Protein AF-A0A8A3S798-F1 (afdb_monomer)

Solvent-accessible surface area (backbone atoms only — not comparable to full-atom values): 9919 Å² total; per-residue (Å²): 128,64,66,64,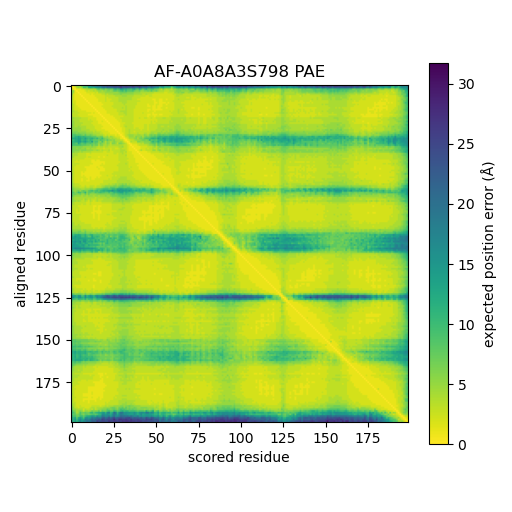61,55,38,26,51,14,29,44,33,35,22,44,41,30,39,43,51,55,53,51,54,54,46,57,75,76,43,93,63,57,66,38,52,53,64,23,54,47,50,29,55,29,18,49,46,14,37,54,11,39,54,51,34,46,70,74,39,72,71,81,38,34,65,41,32,44,55,33,45,52,32,36,46,47,37,25,51,40,23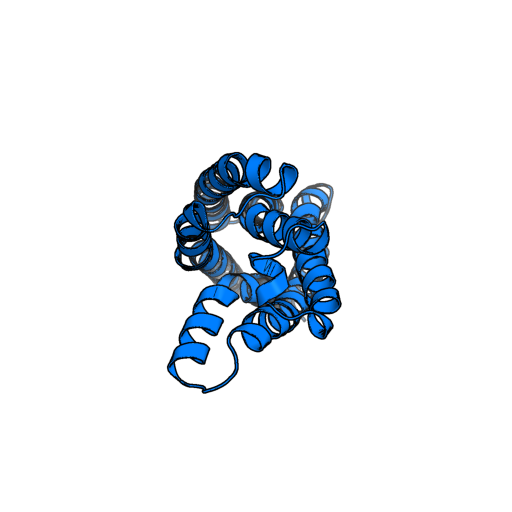,59,70,32,60,90,65,34,30,64,46,44,74,72,40,73,50,69,62,25,49,53,34,52,52,28,60,42,44,48,34,48,20,45,19,36,29,37,67,27,46,80,88,82,45,74,59,44,57,53,39,24,50,54,24,43,56,46,18,55,53,31,50,51,49,46,65,66,46,45,61,34,58,76,70,52,46,85,57,71,90,52,44,64,59,55,46,48,42,39,62,49,44,32,34,53,49,21,49,41,33,41,52,46,20,52,51,61,54,47,57,56,64,64,75,77,114

Radius of gyration: 17.24 Å; Cα contacts (8 Å, |Δi|>4): 259; chains: 1; bounding box: 48×28×59 Å

Organism: NCBI:txid126734

Nearest PDB structures (foldseek):
  9ivk-assembly1_A  TM=2.958E-01  e=1.321E+00  artificial sequences
  4qin-assembly1_A-2  TM=2.817E-01  e=7.337E+00  Homo sapiens

pLDDT: mean 89.43, std 9.25, range [43.31, 97.88]

Structure (mmCIF, N/CA/C/O backbone):
data_AF-A0A8A3S798-F1
#
_entry.id   AF-A0A8A3S798-F1
#
loop_
_atom_site.group_PDB
_atom_site.id
_atom_site.type_symbol
_atom_site.label_atom_id
_atom_site.label_alt_id
_atom_site.label_comp_id
_atom_site.label_asym_id
_atom_site.label_entity_id
_atom_site.label_seq_id
_atom_site.pdbx_PDB_ins_code
_atom_site.Cartn_x
_atom_site.Cartn_y
_atom_site.Cartn_z
_atom_site.occupancy
_atom_site.B_iso_or_equiv
_atom_site.auth_seq_id
_atom_site.auth_comp_id
_atom_site.auth_asym_id
_atom_site.auth_atom_id
_atom_site.pdbx_PDB_model_num
ATOM 1 N N . MET A 1 1 ? -11.256 -14.269 22.525 1.00 55.06 1 MET A N 1
ATOM 2 C CA . MET A 1 1 ? -10.438 -13.046 22.339 1.00 55.06 1 MET A CA 1
ATOM 3 C C . MET A 1 1 ? -11.372 -11.954 21.833 1.00 55.06 1 MET A C 1
ATOM 5 O O . MET A 1 1 ? -12.031 -12.221 20.843 1.00 55.06 1 MET A O 1
ATOM 9 N N . ASN A 1 2 ? -11.514 -10.803 22.512 1.00 84.06 2 ASN A N 1
ATOM 10 C CA . ASN A 1 2 ? -12.488 -9.772 22.094 1.00 84.06 2 ASN A CA 1
ATOM 11 C C . ASN A 1 2 ? -12.240 -9.345 20.645 1.00 84.06 2 ASN A C 1
ATOM 13 O O . ASN A 1 2 ? -11.127 -8.931 20.316 1.00 84.06 2 ASN A O 1
ATOM 17 N N . GLU A 1 3 ? -13.283 -9.389 19.823 1.00 84.38 3 GLU A N 1
ATOM 18 C CA . GLU A 1 3 ? -13.247 -9.061 18.392 1.00 84.38 3 GLU A CA 1
ATOM 19 C C . GLU A 1 3 ? -12.647 -7.674 18.125 1.00 84.38 3 GLU A C 1
ATOM 21 O O . GLU A 1 3 ? -11.860 -7.504 17.201 1.00 84.38 3 GLU A O 1
ATOM 26 N N . GLN A 1 4 ? -12.885 -6.704 19.013 1.00 84.38 4 GLN A N 1
ATOM 27 C CA . GLN A 1 4 ? -12.275 -5.370 18.944 1.00 84.38 4 GLN A CA 1
ATOM 28 C C . G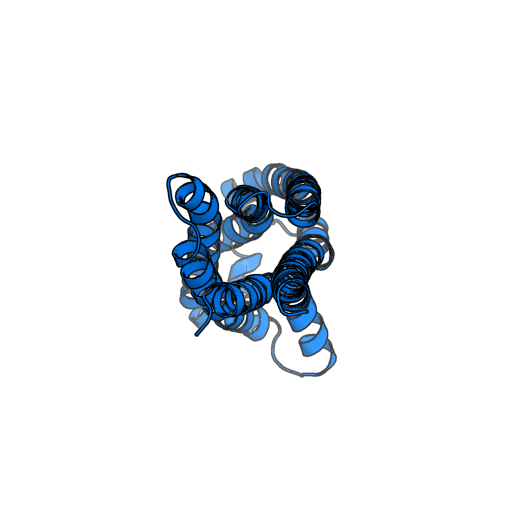LN A 1 4 ? -10.744 -5.372 19.120 1.00 84.38 4 GLN A C 1
ATOM 30 O O . GLN A 1 4 ? -10.038 -4.617 18.452 1.00 84.38 4 GLN A O 1
ATOM 35 N N . LYS A 1 5 ? -10.196 -6.226 20.004 1.00 87.94 5 LYS A N 1
ATOM 36 C CA . LYS A 1 5 ? -8.735 -6.355 20.181 1.00 87.94 5 LYS A CA 1
ATOM 37 C C . LYS A 1 5 ? -8.107 -6.972 18.936 1.00 87.94 5 LYS A C 1
ATOM 39 O O . LYS A 1 5 ? -7.068 -6.490 18.487 1.00 87.94 5 LYS A O 1
ATOM 44 N N . LEU A 1 6 ? -8.753 -8.002 18.384 1.00 91.06 6 LEU A N 1
ATOM 45 C CA . LEU A 1 6 ? -8.347 -8.622 17.124 1.00 91.06 6 LEU A CA 1
ATOM 46 C C . LEU A 1 6 ? -8.379 -7.593 15.986 1.00 91.06 6 LEU A C 1
ATOM 48 O O . LEU A 1 6 ? -7.407 -7.480 15.249 1.00 91.06 6 LEU A O 1
ATOM 52 N N . PHE A 1 7 ? -9.443 -6.794 15.898 1.00 92.50 7 PHE A N 1
ATOM 53 C CA . PHE A 1 7 ? -9.602 -5.768 14.873 1.00 92.50 7 PHE A CA 1
ATOM 54 C C . PHE A 1 7 ? -8.517 -4.683 14.947 1.00 92.50 7 PHE A C 1
ATOM 56 O O . PHE A 1 7 ? -7.914 -4.344 13.932 1.00 92.50 7 PHE A O 1
ATOM 63 N N . ALA A 1 8 ? -8.183 -4.191 16.144 1.00 93.00 8 ALA A N 1
ATOM 64 C CA . ALA A 1 8 ? -7.092 -3.230 16.307 1.00 93.00 8 ALA A CA 1
ATOM 65 C C . ALA A 1 8 ? -5.734 -3.807 15.868 1.00 93.00 8 ALA A C 1
ATOM 67 O O . ALA A 1 8 ? -4.973 -3.134 15.179 1.00 93.00 8 ALA A O 1
ATOM 68 N N . VAL A 1 9 ? -5.438 -5.064 16.227 1.00 94.94 9 VAL A N 1
ATOM 69 C CA . VAL A 1 9 ? -4.217 -5.749 15.765 1.00 94.94 9 VAL A CA 1
ATOM 70 C C . VAL A 1 9 ? -4.228 -5.901 14.244 1.00 94.94 9 VAL A C 1
ATOM 72 O O . VAL A 1 9 ? -3.227 -5.608 13.598 1.00 94.94 9 VAL A O 1
ATOM 75 N N . ALA A 1 10 ? -5.366 -6.281 13.663 1.00 95.75 10 ALA A N 1
ATOM 76 C CA . ALA A 1 10 ? -5.533 -6.430 12.223 1.00 95.75 10 ALA A CA 1
ATOM 77 C C . ALA A 1 10 ? -5.262 -5.117 11.463 1.00 95.75 10 ALA A C 1
ATOM 79 O O . ALA A 1 10 ? -4.553 -5.126 10.455 1.00 95.75 10 ALA A O 1
ATOM 80 N N . LEU A 1 11 ? -5.736 -3.974 11.974 1.00 95.38 11 LEU A N 1
ATOM 81 C CA . LEU A 1 11 ? -5.444 -2.650 11.409 1.00 95.38 11 LEU A CA 1
ATOM 82 C C . LEU A 1 11 ? -3.954 -2.294 11.498 1.00 95.38 11 LEU A C 1
ATOM 84 O O . LEU A 1 11 ? -3.375 -1.811 10.525 1.00 95.38 11 LEU A O 1
ATOM 88 N N . THR A 1 12 ? -3.302 -2.577 12.630 1.00 96.44 12 THR A N 1
ATOM 89 C CA . THR A 1 12 ? -1.852 -2.378 12.770 1.00 96.44 12 THR A CA 1
ATOM 90 C C . THR A 1 12 ? -1.076 -3.260 11.792 1.00 96.44 12 THR A C 1
ATOM 92 O O . THR A 1 12 ? -0.184 -2.765 11.108 1.00 96.44 12 THR A O 1
ATOM 95 N N . CYS A 1 13 ? -1.448 -4.532 11.632 1.00 96.75 13 CYS A N 1
ATOM 96 C CA . CYS A 1 13 ? -0.846 -5.412 10.627 1.00 96.75 13 CYS A CA 1
ATOM 97 C C . CYS A 1 13 ? -1.057 -4.872 9.206 1.00 96.75 13 CYS A C 1
ATOM 99 O O . CYS A 1 13 ? -0.106 -4.830 8.427 1.00 96.75 13 CYS A O 1
ATOM 101 N N . THR A 1 14 ? -2.258 -4.376 8.893 1.00 96.69 14 THR A N 1
ATOM 102 C CA . THR A 1 14 ? -2.586 -3.759 7.595 1.00 96.69 14 THR A CA 1
ATOM 103 C C . THR A 1 14 ? -1.669 -2.573 7.282 1.00 96.69 14 THR A C 1
ATOM 105 O O . THR A 1 14 ? -1.179 -2.457 6.160 1.00 96.69 14 THR A O 1
ATOM 108 N N . SER A 1 15 ? -1.335 -1.747 8.281 1.00 97.19 15 SER A N 1
ATOM 109 C CA . SER A 1 15 ? -0.458 -0.579 8.098 1.00 97.19 15 SER A CA 1
ATOM 110 C C . SER A 1 15 ? 0.990 -0.906 7.699 1.00 97.19 15 SER A C 1
ATOM 112 O O . SER A 1 15 ? 1.684 -0.038 7.177 1.00 97.19 15 SER A O 1
ATOM 114 N N . SER A 1 16 ? 1.461 -2.141 7.906 1.00 97.06 16 SER A N 1
ATOM 115 C CA . SER A 1 16 ? 2.878 -2.507 7.735 1.00 97.06 16 SER A CA 1
ATOM 116 C C . SER A 1 16 ? 3.430 -2.218 6.332 1.00 97.06 16 SER A C 1
ATOM 118 O O . SER A 1 16 ? 4.521 -1.663 6.205 1.00 97.06 16 SER A O 1
ATOM 120 N N . LEU A 1 17 ? 2.660 -2.512 5.278 1.00 96.75 17 LEU A N 1
ATOM 121 C CA . LEU A 1 17 ? 3.061 -2.256 3.891 1.00 96.75 17 LEU A CA 1
ATOM 122 C C . LEU A 1 17 ? 3.215 -0.759 3.583 1.00 96.75 17 LEU A C 1
ATOM 124 O O . LEU A 1 17 ? 4.049 -0.384 2.768 1.00 96.75 17 LEU A O 1
ATOM 128 N N . PHE A 1 18 ? 2.469 0.116 4.255 1.00 97.12 18 PHE A N 1
ATOM 129 C CA . PHE A 1 18 ? 2.514 1.561 4.011 1.00 97.12 18 PHE A CA 1
ATOM 130 C C . PHE A 1 18 ? 3.809 2.214 4.503 1.00 97.12 18 PHE A C 1
ATOM 132 O O . PHE A 1 18 ? 4.218 3.250 3.985 1.00 97.12 18 PHE A O 1
ATOM 139 N N . PHE A 1 19 ? 4.483 1.587 5.468 1.00 96.75 19 PHE A N 1
ATOM 140 C CA . PHE A 1 19 ? 5.783 2.033 5.969 1.00 96.75 19 PHE A CA 1
ATOM 141 C C . PHE A 1 19 ? 6.963 1.475 5.171 1.00 96.75 19 PHE A C 1
ATOM 143 O O . PHE A 1 19 ? 8.104 1.844 5.446 1.00 96.75 19 PHE A O 1
ATOM 150 N N . TYR A 1 20 ? 6.718 0.626 4.168 1.00 93.75 20 TYR A N 1
ATOM 151 C CA . TYR A 1 20 ? 7.769 0.034 3.338 1.00 93.75 20 TYR A CA 1
ATOM 152 C C . TYR A 1 20 ? 8.797 1.066 2.820 1.00 93.75 20 TYR A C 1
ATOM 154 O O . TYR A 1 20 ? 9.992 0.820 2.998 1.00 93.75 20 TYR A O 1
ATOM 162 N N . PRO A 1 21 ? 8.404 2.235 2.267 1.00 92.31 21 PRO A N 1
ATOM 163 C CA . PRO A 1 21 ? 9.368 3.214 1.754 1.00 92.31 21 PRO A CA 1
ATOM 164 C C . PRO A 1 21 ? 10.253 3.840 2.840 1.00 92.31 21 PRO A C 1
ATOM 166 O O . PRO A 1 21 ? 11.399 4.206 2.583 1.00 92.31 21 PRO A O 1
ATOM 169 N N . TRP A 1 22 ? 9.761 3.940 4.076 1.00 94.38 22 TRP A N 1
ATOM 170 C CA . TRP A 1 22 ? 10.579 4.380 5.208 1.00 94.38 22 TRP A CA 1
ATOM 171 C C . TRP A 1 22 ? 11.540 3.289 5.661 1.00 94.38 22 TRP A C 1
ATOM 173 O O . TRP A 1 22 ? 12.724 3.560 5.848 1.00 94.38 22 TRP A O 1
ATOM 183 N N . VAL A 1 23 ? 11.057 2.050 5.784 1.00 93.12 23 VAL A N 1
ATOM 184 C CA . VAL A 1 23 ? 11.892 0.919 6.206 1.00 93.12 23 VAL A CA 1
ATOM 185 C C . VAL A 1 23 ? 13.003 0.659 5.188 1.00 93.12 23 VAL A C 1
ATOM 187 O O . VAL A 1 23 ? 14.144 0.444 5.588 1.00 93.12 23 VAL A O 1
ATOM 190 N N . ILE A 1 24 ? 12.715 0.744 3.883 1.00 90.50 24 ILE A N 1
ATOM 191 C CA . ILE A 1 24 ? 13.744 0.558 2.855 1.00 90.50 24 ILE A CA 1
ATOM 192 C C . ILE A 1 24 ? 14.799 1.665 2.913 1.00 90.50 24 ILE A C 1
ATOM 194 O O . ILE A 1 24 ? 15.989 1.368 2.871 1.00 90.50 24 ILE A O 1
ATOM 198 N N . SER A 1 25 ? 14.376 2.921 3.092 1.00 88.94 25 SER A N 1
ATOM 199 C CA . SER A 1 25 ? 15.285 4.068 3.193 1.00 88.94 25 SER A CA 1
ATOM 200 C C . SER A 1 25 ? 16.192 3.955 4.422 1.00 88.94 25 SER A C 1
ATOM 202 O O . SER A 1 25 ? 17.397 4.177 4.325 1.00 88.94 25 SER A O 1
ATOM 204 N N . ALA A 1 26 ? 15.635 3.543 5.564 1.00 90.25 26 ALA A N 1
ATOM 205 C CA . ALA A 1 26 ? 16.391 3.324 6.793 1.00 90.25 26 ALA A CA 1
ATOM 206 C C . ALA A 1 26 ? 17.382 2.154 6.667 1.00 90.25 26 ALA A C 1
ATOM 208 O O . ALA A 1 26 ? 18.541 2.281 7.056 1.00 90.25 26 ALA A O 1
ATOM 209 N N . LEU A 1 27 ? 16.962 1.024 6.087 1.00 89.06 27 LEU A N 1
ATOM 210 C CA . LEU A 1 27 ? 17.836 -0.137 5.891 1.00 89.06 27 LEU A CA 1
ATOM 211 C C . LEU A 1 27 ? 18.965 0.150 4.902 1.00 89.06 27 LEU A C 1
ATOM 213 O O . LEU A 1 27 ? 20.097 -0.267 5.144 1.00 89.06 27 LEU A O 1
ATOM 217 N N . MET A 1 28 ? 18.688 0.886 3.825 1.00 87.44 28 MET A N 1
ATOM 218 C CA . MET A 1 28 ? 19.714 1.307 2.870 1.00 87.44 28 MET A CA 1
ATOM 219 C C . MET A 1 28 ? 20.762 2.234 3.493 1.00 87.44 28 MET A C 1
ATOM 221 O O . MET A 1 28 ? 21.903 2.238 3.044 1.00 87.44 28 MET A O 1
ATOM 225 N N . ALA A 1 29 ? 20.405 2.999 4.528 1.00 87.94 29 ALA A N 1
ATOM 226 C CA . ALA A 1 29 ? 21.351 3.869 5.223 1.00 87.94 29 ALA A CA 1
ATOM 227 C C . ALA A 1 29 ? 22.323 3.102 6.140 1.00 87.94 29 ALA A C 1
ATOM 229 O O . ALA A 1 29 ? 23.401 3.608 6.442 1.00 87.94 29 ALA A O 1
ATOM 230 N N . VAL A 1 30 ? 21.948 1.902 6.599 1.00 89.31 30 VAL A N 1
ATOM 231 C CA . VAL A 1 30 ? 22.688 1.160 7.640 1.00 89.31 30 VAL A CA 1
ATOM 232 C C . VAL A 1 30 ? 23.321 -0.128 7.112 1.00 89.31 30 VAL A C 1
ATOM 234 O O . VAL A 1 30 ? 24.310 -0.601 7.667 1.00 89.31 30 VAL A O 1
ATOM 237 N N . THR A 1 31 ? 22.771 -0.719 6.051 1.00 83.81 31 THR A N 1
ATOM 238 C CA . THR A 1 31 ? 23.174 -2.048 5.579 1.00 83.81 31 THR A CA 1
ATOM 239 C C . THR A 1 31 ? 23.755 -2.006 4.164 1.00 83.81 31 THR A C 1
ATOM 241 O O . THR A 1 31 ? 23.234 -1.290 3.312 1.00 83.81 31 THR A O 1
ATOM 244 N N . PRO A 1 32 ? 24.782 -2.823 3.859 1.00 82.81 32 PRO A N 1
ATOM 245 C CA . PRO A 1 32 ? 25.338 -2.944 2.509 1.00 82.81 32 PRO A CA 1
ATOM 246 C C . PRO A 1 32 ? 24.478 -3.836 1.594 1.00 82.81 32 PRO A C 1
ATOM 248 O O . PRO A 1 32 ? 24.943 -4.295 0.550 1.00 82.81 32 PRO A O 1
ATOM 251 N N . VAL A 1 33 ? 23.242 -4.155 1.995 1.00 80.62 33 VAL A N 1
ATOM 252 C CA . VAL A 1 33 ? 22.356 -5.017 1.212 1.00 80.62 33 VAL A CA 1
ATOM 253 C C . VAL A 1 33 ? 21.981 -4.288 -0.072 1.00 80.62 33 VAL A C 1
ATOM 255 O O . VAL A 1 33 ? 21.611 -3.115 -0.050 1.00 80.62 33 VAL A O 1
ATOM 258 N N . SER A 1 34 ? 22.050 -4.997 -1.201 1.00 82.81 34 SER A N 1
ATOM 259 C CA . SER A 1 34 ? 21.638 -4.443 -2.488 1.00 82.81 34 SER A CA 1
ATOM 260 C C . SER A 1 34 ? 20.214 -3.892 -2.395 1.00 82.81 34 SER A C 1
ATOM 262 O O . SER A 1 34 ? 19.278 -4.611 -2.025 1.00 82.81 34 SER A O 1
ATOM 264 N N . SER A 1 35 ? 20.045 -2.628 -2.791 1.00 78.44 35 SER A N 1
ATOM 265 C CA . SER A 1 35 ? 18.738 -1.974 -2.908 1.00 78.44 35 SER A CA 1
ATOM 266 C C . SER A 1 35 ? 17.773 -2.796 -3.763 1.00 78.44 35 SER A C 1
ATOM 268 O O . SER A 1 35 ? 16.565 -2.775 -3.531 1.00 78.44 35 SER A O 1
ATOM 270 N N . ALA A 1 36 ? 18.307 -3.600 -4.690 1.00 78.94 36 ALA A N 1
ATOM 271 C CA . ALA A 1 36 ? 17.503 -4.453 -5.538 1.00 78.94 36 ALA A CA 1
ATOM 272 C C . ALA A 1 36 ? 16.909 -5.681 -4.837 1.00 78.94 36 ALA A C 1
ATOM 274 O O . ALA A 1 36 ? 15.877 -6.193 -5.264 1.00 78.94 36 ALA A O 1
ATOM 275 N N . VAL A 1 37 ? 17.532 -6.155 -3.762 1.00 83.25 37 VAL A N 1
ATOM 276 C CA . VAL A 1 37 ? 16.980 -7.243 -2.947 1.00 83.25 37 VAL A CA 1
ATOM 277 C C . VAL A 1 37 ? 15.949 -6.672 -1.981 1.00 83.25 37 VAL A C 1
ATOM 279 O O . VAL A 1 37 ? 14.832 -7.182 -1.892 1.00 83.25 37 VAL A O 1
ATOM 282 N N . LEU A 1 38 ? 16.285 -5.563 -1.315 1.00 86.69 38 LEU A N 1
ATOM 283 C CA . LEU A 1 38 ? 15.375 -4.889 -0.388 1.00 86.69 38 LEU A CA 1
ATOM 284 C C . LEU A 1 38 ? 14.086 -4.428 -1.081 1.00 86.69 38 LEU A C 1
ATOM 286 O O . LEU A 1 38 ? 13.005 -4.579 -0.516 1.00 86.69 38 LEU A O 1
ATOM 290 N N . GLY A 1 39 ? 14.189 -3.952 -2.325 1.00 85.19 39 GLY A N 1
ATOM 291 C CA . GLY A 1 39 ? 13.055 -3.481 -3.116 1.00 85.19 39 GLY A CA 1
ATOM 292 C C . GLY A 1 39 ? 12.027 -4.551 -3.493 1.00 85.19 39 GLY A C 1
ATOM 293 O O . GLY A 1 39 ? 10.917 -4.211 -3.888 1.00 85.19 39 GLY A O 1
ATOM 294 N N . VAL A 1 40 ? 12.373 -5.837 -3.364 1.00 87.88 40 VAL A N 1
ATOM 295 C CA . VAL A 1 40 ? 11.492 -6.968 -3.710 1.00 87.88 40 VAL A CA 1
ATOM 296 C C . VAL A 1 40 ? 11.110 -7.783 -2.479 1.00 87.88 40 VAL A C 1
ATOM 298 O O . VAL A 1 40 ? 9.939 -8.103 -2.276 1.00 87.88 40 VAL A O 1
ATOM 301 N N . VAL A 1 41 ? 12.083 -8.094 -1.622 1.00 91.06 41 VAL A N 1
ATOM 302 C CA . VAL A 1 41 ? 11.863 -8.931 -0.436 1.00 91.06 41 VAL A CA 1
ATOM 303 C C . VAL A 1 41 ? 11.038 -8.191 0.614 1.00 91.06 41 VAL A C 1
ATOM 305 O O . VAL A 1 41 ? 10.169 -8.780 1.253 1.00 91.06 41 VAL A O 1
ATOM 308 N N . LEU A 1 42 ? 11.267 -6.890 0.791 1.00 92.31 42 LEU A N 1
ATOM 309 C CA . LEU A 1 42 ? 10.603 -6.135 1.845 1.00 92.31 42 LEU A CA 1
ATOM 310 C C . LEU A 1 42 ? 9.108 -5.892 1.550 1.00 92.31 42 LEU A C 1
ATOM 312 O O . LEU A 1 42 ? 8.304 -6.143 2.452 1.00 92.31 42 LEU A O 1
ATOM 316 N N . PRO A 1 43 ? 8.683 -5.520 0.320 1.00 92.88 43 PRO A N 1
ATOM 317 C CA . PRO A 1 43 ? 7.264 -5.510 -0.042 1.00 92.88 43 PRO A CA 1
ATOM 318 C C . PRO A 1 43 ? 6.613 -6.886 0.052 1.00 92.88 43 PRO A C 1
ATOM 320 O O . PRO A 1 43 ? 5.445 -6.969 0.412 1.00 92.88 43 PRO A O 1
ATOM 323 N N . LEU A 1 44 ? 7.348 -7.966 -0.232 1.00 94.62 44 LEU A N 1
ATOM 324 C CA . LEU A 1 44 ? 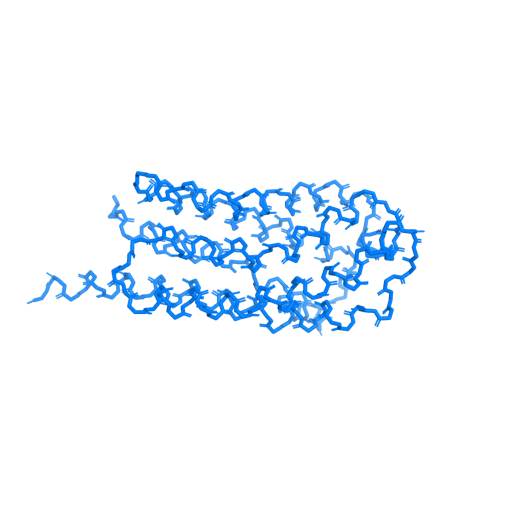6.827 -9.325 -0.094 1.00 94.62 44 LEU A CA 1
ATOM 325 C C . LEU A 1 44 ? 6.503 -9.650 1.373 1.00 94.62 44 LEU A C 1
ATOM 327 O O . LEU A 1 44 ? 5.401 -10.109 1.675 1.00 94.62 44 LEU A O 1
ATOM 331 N N . LEU A 1 45 ? 7.434 -9.377 2.292 1.00 96.31 45 LEU A N 1
ATOM 332 C CA . LEU A 1 45 ? 7.259 -9.643 3.723 1.00 96.31 45 LEU A CA 1
ATOM 333 C C . LEU A 1 45 ? 6.193 -8.734 4.349 1.00 96.31 45 LEU A C 1
ATOM 335 O O . LEU A 1 45 ? 5.226 -9.226 4.932 1.00 96.31 45 LEU A O 1
ATOM 339 N N . LEU A 1 46 ? 6.335 -7.414 4.195 1.00 96.38 46 LEU A N 1
ATOM 340 C CA . LEU A 1 46 ? 5.383 -6.443 4.744 1.00 96.38 46 LEU A CA 1
ATOM 341 C C . LEU A 1 46 ? 4.013 -6.566 4.073 1.00 96.38 46 LEU A C 1
ATOM 343 O O . LEU A 1 46 ? 2.986 -6.474 4.738 1.00 96.38 46 LEU A O 1
ATOM 347 N N . GLY A 1 47 ? 3.981 -6.844 2.770 1.00 96.50 47 GLY A N 1
ATOM 348 C CA . GLY A 1 47 ? 2.751 -7.102 2.031 1.00 96.50 47 GLY A CA 1
ATOM 349 C C . GLY A 1 47 ? 2.031 -8.348 2.527 1.00 96.50 47 GLY A C 1
ATOM 350 O O . GLY A 1 47 ? 0.819 -8.308 2.680 1.00 96.50 47 GLY A O 1
ATOM 351 N N . SER A 1 48 ? 2.746 -9.423 2.869 1.00 97.38 48 SER A N 1
ATOM 352 C CA . SER A 1 48 ? 2.130 -10.640 3.423 1.00 97.38 48 SER A CA 1
ATOM 353 C C . SER A 1 48 ? 1.504 -10.391 4.799 1.00 97.38 48 SER A C 1
ATOM 355 O O . SER A 1 48 ? 0.380 -10.824 5.061 1.00 97.38 48 SER A O 1
ATOM 357 N N . VAL A 1 49 ? 2.192 -9.638 5.667 1.00 97.69 49 VAL A N 1
ATOM 358 C CA . VAL A 1 49 ? 1.657 -9.226 6.978 1.00 97.69 49 VAL A CA 1
ATOM 359 C C . VAL A 1 49 ? 0.440 -8.314 6.807 1.00 97.69 49 VAL A C 1
ATOM 361 O O . VAL A 1 49 ? -0.578 -8.500 7.476 1.00 97.69 49 VAL A O 1
ATOM 364 N N . SER A 1 50 ? 0.519 -7.360 5.880 1.00 97.56 50 SER A N 1
ATOM 365 C CA . SER A 1 50 ? -0.577 -6.452 5.545 1.00 97.56 50 SER A CA 1
ATOM 366 C C . SER A 1 50 ? -1.778 -7.186 4.944 1.00 97.56 50 SER A C 1
ATOM 368 O O . SER A 1 50 ? -2.918 -6.893 5.305 1.00 97.56 50 SER A O 1
ATOM 370 N N . LEU A 1 51 ? -1.544 -8.204 4.112 1.00 97.56 51 LEU A N 1
ATOM 371 C CA . LEU A 1 51 ? -2.579 -9.044 3.514 1.00 97.56 51 LEU A CA 1
ATOM 372 C C . LEU A 1 51 ? -3.339 -9.814 4.594 1.00 97.56 51 LEU A C 1
ATOM 374 O O . LEU A 1 51 ? -4.565 -9.740 4.654 1.00 97.56 51 LEU A O 1
ATOM 378 N N . ALA A 1 52 ? -2.613 -10.496 5.484 1.00 97.38 52 ALA A N 1
ATOM 379 C CA . ALA A 1 52 ? -3.205 -11.206 6.613 1.00 97.38 52 ALA A CA 1
ATOM 380 C C . ALA A 1 52 ? -3.982 -10.248 7.533 1.00 97.38 52 ALA A C 1
ATOM 382 O O . ALA A 1 52 ? -5.115 -10.540 7.916 1.00 97.38 52 ALA A O 1
ATOM 383 N N . GLY A 1 53 ? -3.415 -9.072 7.823 1.00 96.38 53 GLY A N 1
ATOM 384 C CA . GLY A 1 53 ? -4.086 -8.011 8.575 1.00 96.38 53 GLY A CA 1
ATOM 385 C C . GLY A 1 53 ? -5.392 -7.562 7.921 1.00 96.38 53 GLY A C 1
ATOM 386 O O . GLY A 1 53 ? -6.422 -7.496 8.587 1.00 96.38 53 GLY A O 1
ATOM 387 N N . THR A 1 54 ? -5.384 -7.342 6.607 1.00 96.25 54 THR A N 1
ATOM 388 C CA . THR A 1 54 ? -6.565 -6.893 5.858 1.00 96.25 54 THR A CA 1
ATOM 389 C C . THR A 1 54 ? -7.643 -7.975 5.826 1.00 96.25 54 THR A C 1
ATOM 391 O O . THR A 1 54 ? -8.817 -7.672 6.027 1.00 96.25 54 THR A O 1
ATOM 394 N N . MET A 1 55 ? -7.269 -9.248 5.639 1.00 96.38 55 MET A N 1
ATOM 395 C CA . MET A 1 55 ? -8.207 -10.380 5.701 1.00 96.38 55 MET A CA 1
ATOM 396 C C . MET A 1 55 ? -8.882 -10.482 7.070 1.00 96.38 55 MET A C 1
ATOM 398 O O . MET A 1 55 ? -10.101 -10.643 7.146 1.00 96.38 55 MET A O 1
ATOM 402 N N . LEU A 1 56 ? -8.103 -10.354 8.148 1.00 94.88 56 LEU A N 1
ATOM 403 C CA . LEU A 1 56 ? -8.627 -10.358 9.512 1.00 94.88 56 LEU A CA 1
ATOM 404 C C . LEU A 1 56 ? -9.552 -9.164 9.758 1.00 94.88 56 LEU A C 1
ATOM 406 O O . LEU A 1 56 ? -10.642 -9.343 10.292 1.00 94.88 56 LEU A O 1
ATOM 410 N N . ALA A 1 57 ? -9.159 -7.964 9.324 1.00 93.31 57 ALA A N 1
ATOM 411 C CA . ALA A 1 57 ? -9.970 -6.765 9.495 1.00 93.31 57 ALA A CA 1
ATOM 412 C C . ALA A 1 57 ? -11.303 -6.872 8.739 1.00 93.31 57 ALA A C 1
ATOM 414 O O . ALA A 1 57 ? -12.348 -6.553 9.298 1.00 93.31 57 ALA A O 1
ATOM 415 N N . LEU A 1 58 ? -11.284 -7.391 7.506 1.00 93.00 58 LEU A N 1
ATOM 416 C CA . LEU A 1 58 ? -12.483 -7.625 6.697 1.00 93.00 58 LEU A CA 1
ATOM 417 C C . LEU A 1 58 ? -13.411 -8.694 7.277 1.00 93.00 58 LEU A C 1
ATOM 419 O O . LEU A 1 58 ? -14.619 -8.604 7.083 1.00 93.00 58 LEU A O 1
ATOM 423 N N . ASN A 1 59 ? -12.876 -9.702 7.970 1.00 92.75 59 ASN A N 1
ATOM 424 C CA . ASN A 1 59 ? -13.699 -10.692 8.668 1.00 92.75 59 ASN A CA 1
ATOM 425 C C . ASN A 1 59 ? -14.474 -10.082 9.845 1.00 92.75 59 ASN A C 1
ATOM 427 O O . ASN A 1 59 ? -15.540 -10.590 10.170 1.00 92.75 59 ASN A O 1
ATOM 431 N N . CYS A 1 60 ? -13.980 -8.991 10.437 1.00 88.38 60 CYS A N 1
ATOM 432 C CA . CYS A 1 60 ? -14.679 -8.261 11.498 1.00 88.38 60 CYS A CA 1
ATOM 433 C C . CYS A 1 60 ? -15.691 -7.226 10.971 1.00 88.38 60 CYS A C 1
ATOM 435 O O . CYS A 1 60 ? -16.423 -6.637 11.763 1.00 88.38 60 CYS A O 1
ATOM 437 N N . VAL A 1 61 ? -15.710 -6.944 9.663 1.00 88.19 61 VAL A N 1
ATOM 438 C CA . VAL A 1 61 ? -16.666 -6.008 9.056 1.00 88.19 61 VAL A CA 1
ATOM 439 C C . VAL A 1 61 ? -17.884 -6.785 8.568 1.00 88.19 61 VAL A C 1
ATOM 441 O O . VAL A 1 61 ? -17.797 -7.602 7.651 1.00 88.19 61 VAL A O 1
ATOM 444 N N . GLU A 1 62 ? -19.040 -6.499 9.158 1.00 84.50 62 GLU A N 1
ATOM 445 C CA . GLU A 1 62 ? -20.295 -7.158 8.807 1.00 84.50 62 GLU A CA 1
ATOM 446 C C . GLU A 1 62 ? -21.028 -6.478 7.636 1.00 84.50 62 GLU A C 1
ATOM 448 O O . GLU A 1 62 ? -20.956 -5.265 7.406 1.00 84.50 62 GLU A O 1
ATOM 453 N N . GLY A 1 63 ? -21.790 -7.283 6.891 1.00 86.31 63 GLY A N 1
ATOM 454 C CA . GLY A 1 63 ? -22.724 -6.816 5.868 1.00 86.31 63 GLY A CA 1
ATOM 455 C C . GLY A 1 63 ? -22.085 -6.314 4.568 1.00 86.31 63 GLY A C 1
ATOM 456 O O . GLY A 1 63 ? -20.948 -6.626 4.216 1.00 86.31 63 GLY A O 1
ATOM 457 N N . ARG A 1 64 ? -22.855 -5.519 3.811 1.00 83.50 64 ARG A N 1
ATOM 458 C CA . ARG A 1 64 ? -22.472 -5.041 2.466 1.00 83.50 64 ARG A CA 1
ATOM 459 C C . ARG A 1 64 ? -21.259 -4.104 2.464 1.00 83.50 64 ARG A C 1
ATOM 461 O O . ARG A 1 64 ? -20.633 -3.930 1.423 1.00 83.50 64 ARG A O 1
ATOM 468 N N . ARG A 1 65 ? -20.898 -3.519 3.610 1.00 85.56 65 ARG A N 1
ATOM 469 C CA . ARG A 1 65 ? -19.732 -2.628 3.716 1.00 85.56 65 ARG A CA 1
ATOM 470 C C . ARG A 1 65 ? -18.416 -3.375 3.505 1.00 85.56 65 ARG A C 1
ATOM 472 O O . ARG A 1 65 ? -17.487 -2.792 2.960 1.00 85.56 65 ARG A O 1
ATOM 479 N N . ARG A 1 66 ? -18.366 -4.680 3.798 1.00 89.31 66 ARG A N 1
ATOM 480 C CA . ARG A 1 66 ? -17.187 -5.535 3.579 1.00 89.31 66 ARG A CA 1
ATOM 481 C C . ARG A 1 66 ? -16.659 -5.487 2.139 1.00 89.31 66 ARG A C 1
ATOM 483 O O . ARG A 1 66 ? -15.449 -5.541 1.931 1.00 89.31 66 ARG A O 1
ATOM 490 N N . TYR A 1 67 ? -17.540 -5.330 1.147 1.00 91.94 67 TYR A N 1
ATOM 491 C CA . TYR A 1 67 ? -17.146 -5.253 -0.265 1.00 91.94 67 TYR A CA 1
ATOM 492 C C . TYR A 1 67 ? -16.314 -4.004 -0.593 1.00 91.94 67 TYR A C 1
ATOM 494 O O . TYR A 1 67 ? -15.512 -4.047 -1.520 1.00 91.94 67 TYR A O 1
ATOM 502 N N . LEU A 1 68 ? -16.436 -2.924 0.187 1.00 93.44 68 LEU A N 1
ATOM 503 C CA . LEU A 1 68 ? -15.648 -1.702 -0.007 1.00 93.44 68 LEU A CA 1
ATOM 504 C C . LEU A 1 68 ? -14.178 -1.867 0.399 1.00 93.44 68 LEU A C 1
ATOM 506 O O . LEU A 1 68 ? -13.328 -1.145 -0.109 1.00 93.44 68 LEU A O 1
ATOM 510 N N . GLY A 1 69 ? -13.856 -2.823 1.274 1.00 93.31 69 GLY A N 1
ATOM 511 C CA . GLY A 1 69 ? -12.470 -3.115 1.645 1.00 93.31 69 GLY A CA 1
ATOM 512 C C . GLY A 1 69 ? -11.797 -4.189 0.776 1.00 93.31 69 GLY A C 1
ATOM 513 O O . GLY A 1 69 ? -10.583 -4.366 0.862 1.00 93.31 69 GLY A O 1
ATOM 514 N N . LEU A 1 70 ? -12.543 -4.885 -0.095 1.00 95.75 70 LEU A N 1
ATOM 515 C CA . LEU A 1 70 ? -11.978 -5.868 -1.032 1.00 95.75 70 LEU A CA 1
ATOM 516 C C . LEU A 1 70 ? -10.959 -5.282 -2.024 1.00 95.75 70 LEU A C 1
ATOM 518 O O . LEU A 1 70 ? -9.960 -5.958 -2.269 1.00 95.75 70 LEU A O 1
ATOM 522 N N . PRO A 1 71 ? -11.136 -4.063 -2.577 1.00 97.31 71 PRO A N 1
ATOM 523 C CA . PRO A 1 71 ? -10.124 -3.449 -3.431 1.00 97.31 71 PRO A CA 1
ATOM 524 C C . PRO A 1 71 ? -8.758 -3.357 -2.751 1.00 97.31 71 PRO A C 1
ATOM 526 O O . PRO A 1 71 ? -7.750 -3.638 -3.390 1.00 97.31 71 PRO A O 1
ATOM 529 N N . LEU A 1 72 ? -8.714 -3.033 -1.452 1.00 97.38 72 LEU A N 1
ATOM 530 C CA . LEU A 1 72 ? -7.455 -2.957 -0.707 1.00 97.38 72 LEU A CA 1
ATOM 531 C C . LEU A 1 72 ? -6.808 -4.336 -0.582 1.00 97.38 72 LEU A C 1
ATOM 533 O O . LEU A 1 72 ? -5.618 -4.485 -0.852 1.00 97.38 72 LEU A O 1
ATOM 537 N N . LEU A 1 73 ? -7.603 -5.354 -0.241 1.00 97.50 73 LEU A N 1
ATOM 538 C CA . LEU A 1 73 ? -7.131 -6.735 -0.165 1.00 97.50 73 LEU A CA 1
ATOM 539 C C . LEU A 1 73 ? -6.547 -7.208 -1.504 1.00 97.50 73 LEU A C 1
ATOM 541 O O . LEU A 1 73 ? -5.477 -7.814 -1.533 1.00 97.50 73 LEU A O 1
ATOM 545 N N . LEU A 1 74 ? -7.239 -6.912 -2.607 1.00 97.88 74 LEU A N 1
ATOM 546 C CA . LEU A 1 74 ? -6.809 -7.279 -3.953 1.00 97.88 74 LEU A CA 1
ATOM 547 C C . LEU A 1 74 ? -5.506 -6.567 -4.325 1.00 97.88 74 LEU A C 1
ATOM 549 O O . LEU A 1 74 ? -4.577 -7.218 -4.792 1.00 97.88 74 LEU A O 1
ATOM 553 N N . VAL A 1 75 ? -5.411 -5.259 -4.078 1.00 97.81 75 VAL A N 1
ATOM 554 C CA . VAL A 1 75 ? -4.211 -4.463 -4.368 1.00 97.81 75 VAL A CA 1
ATOM 555 C C . VAL A 1 75 ? -3.000 -4.971 -3.584 1.00 97.81 75 VAL A C 1
ATOM 557 O O . VAL A 1 75 ? -1.940 -5.184 -4.171 1.00 97.81 75 VAL A O 1
ATOM 560 N N . ILE A 1 76 ? -3.149 -5.233 -2.283 1.00 97.69 76 ILE A N 1
ATOM 561 C CA . ILE A 1 76 ? -2.069 -5.803 -1.467 1.00 97.69 76 ILE A CA 1
ATOM 562 C C . ILE A 1 76 ? -1.678 -7.190 -1.995 1.00 97.69 76 ILE A C 1
ATOM 564 O O . ILE A 1 76 ? -0.491 -7.485 -2.134 1.00 97.69 76 ILE A O 1
ATOM 568 N N . GLY A 1 77 ? -2.659 -8.025 -2.349 1.00 97.56 77 GLY A N 1
ATOM 569 C CA . GLY A 1 77 ? -2.420 -9.341 -2.942 1.00 97.56 77 GLY A CA 1
ATOM 570 C C . GLY A 1 77 ? -1.638 -9.270 -4.256 1.00 97.56 77 GLY A C 1
ATOM 571 O O . GLY A 1 77 ? -0.696 -10.039 -4.446 1.00 97.56 77 GLY A O 1
ATOM 572 N N . LEU A 1 78 ? -1.963 -8.313 -5.131 1.00 97.19 78 LEU A N 1
ATOM 573 C CA . LEU A 1 78 ? -1.223 -8.067 -6.369 1.00 97.19 78 LEU A CA 1
ATOM 574 C C . LEU A 1 78 ? 0.213 -7.619 -6.098 1.00 97.19 78 LEU A C 1
ATOM 576 O O . LEU A 1 78 ? 1.122 -8.103 -6.766 1.00 97.19 78 LEU A O 1
ATOM 580 N N . ILE A 1 79 ? 0.444 -6.756 -5.103 1.00 96.00 79 ILE A N 1
ATOM 581 C CA . ILE A 1 79 ? 1.802 -6.347 -4.711 1.00 96.00 79 ILE A CA 1
ATOM 582 C C . ILE A 1 79 ? 2.607 -7.555 -4.231 1.00 96.00 79 ILE A C 1
ATOM 584 O O . ILE A 1 79 ? 3.747 -7.729 -4.661 1.00 96.00 79 ILE A O 1
ATOM 588 N N . VAL A 1 80 ? 2.028 -8.410 -3.384 1.00 96.81 80 VAL A N 1
ATOM 589 C CA . VAL A 1 80 ? 2.675 -9.637 -2.888 1.00 96.81 80 VAL A CA 1
ATOM 590 C C . VAL A 1 80 ? 3.003 -10.582 -4.044 1.00 96.81 80 VAL A C 1
ATOM 592 O O . VAL A 1 80 ? 4.150 -11.008 -4.175 1.00 96.81 80 VAL A O 1
ATOM 595 N N . ALA A 1 81 ? 2.037 -10.860 -4.923 1.00 95.75 81 ALA A N 1
ATOM 596 C CA . ALA A 1 81 ? 2.225 -11.743 -6.072 1.00 95.75 81 ALA A CA 1
ATOM 597 C C . ALA A 1 81 ? 3.270 -11.196 -7.056 1.00 95.75 81 ALA A C 1
ATOM 599 O O . ALA A 1 81 ? 4.176 -11.921 -7.467 1.00 95.75 81 ALA A O 1
ATOM 600 N N . ALA A 1 82 ? 3.192 -9.907 -7.395 1.00 93.75 82 ALA A N 1
ATOM 601 C CA . ALA A 1 82 ? 4.149 -9.264 -8.284 1.00 93.75 82 ALA A CA 1
ATOM 602 C C . ALA A 1 82 ? 5.556 -9.237 -7.672 1.00 93.75 82 ALA A C 1
ATOM 604 O O . ALA A 1 82 ? 6.534 -9.493 -8.373 1.00 93.75 82 ALA A O 1
ATOM 605 N N . SER A 1 83 ? 5.672 -9.000 -6.362 1.00 92.88 83 SER A N 1
ATOM 606 C CA . SER A 1 83 ? 6.958 -9.037 -5.655 1.00 92.88 83 SER A CA 1
ATOM 607 C C . SER A 1 83 ? 7.540 -10.452 -5.640 1.00 92.88 83 SER A C 1
ATOM 609 O O . SER A 1 83 ? 8.710 -10.625 -5.961 1.00 92.88 83 SER A O 1
ATOM 611 N N . PHE A 1 84 ? 6.725 -11.478 -5.373 1.00 93.44 84 PHE A N 1
ATOM 612 C CA . PHE A 1 84 ? 7.148 -12.881 -5.418 1.00 93.44 84 PHE A CA 1
ATOM 613 C C . PHE A 1 84 ? 7.677 -13.281 -6.803 1.00 93.44 84 PHE A C 1
ATOM 615 O O . PHE A 1 84 ? 8.777 -13.820 -6.920 1.00 93.44 84 PHE A O 1
ATOM 622 N N . LEU A 1 85 ? 6.940 -12.942 -7.866 1.00 91.75 85 LEU A N 1
ATOM 623 C CA . LEU A 1 85 ? 7.347 -13.209 -9.251 1.00 91.75 85 LEU A CA 1
ATOM 624 C C . LEU A 1 85 ? 8.590 -12.418 -9.678 1.00 91.75 85 LEU A C 1
ATOM 626 O O . LEU A 1 85 ? 9.293 -12.822 -10.603 1.00 91.75 85 LEU A O 1
ATOM 630 N N . SER A 1 86 ? 8.879 -11.305 -9.004 1.00 88.94 86 SER A N 1
ATOM 631 C CA . SER A 1 86 ? 10.036 -10.461 -9.302 1.00 88.94 86 SER A CA 1
ATOM 632 C C . SER A 1 86 ? 11.313 -10.879 -8.573 1.00 88.94 86 SER A C 1
ATOM 634 O O . SER A 1 86 ? 12.383 -10.387 -8.925 1.00 88.94 86 SER A O 1
ATOM 636 N N . VAL A 1 87 ? 11.246 -11.798 -7.599 1.00 86.69 87 VAL A N 1
ATOM 637 C CA . VAL A 1 87 ? 12.426 -12.327 -6.886 1.00 86.69 87 VAL A CA 1
ATOM 638 C C . VAL A 1 87 ? 13.527 -12.818 -7.840 1.00 86.69 87 VAL A C 1
ATOM 640 O O . VAL A 1 87 ? 14.663 -12.376 -7.674 1.00 86.69 87 VAL A O 1
ATOM 643 N N . PRO A 1 88 ? 13.251 -13.652 -8.868 1.00 83.81 88 PRO A N 1
ATOM 644 C CA . PRO A 1 88 ? 14.292 -14.096 -9.799 1.00 83.81 88 PRO A CA 1
ATOM 645 C C . PRO A 1 88 ? 14.793 -12.995 -10.751 1.00 83.81 88 PRO A C 1
ATOM 647 O O . PRO A 1 88 ? 15.849 -13.149 -11.357 1.00 83.81 88 PRO A O 1
ATOM 650 N N . LEU A 1 89 ? 14.042 -11.899 -10.916 1.00 78.75 89 LEU A N 1
ATOM 651 C CA . LEU A 1 89 ? 14.328 -10.830 -11.884 1.00 78.75 89 LEU A CA 1
ATOM 652 C C . LEU A 1 89 ? 15.064 -9.631 -11.263 1.00 78.75 89 LEU A C 1
ATOM 654 O O . LEU A 1 89 ? 15.771 -8.917 -11.978 1.00 78.75 89 LEU A O 1
ATOM 658 N N . GLY A 1 90 ? 14.900 -9.415 -9.956 1.00 74.06 90 GLY A N 1
ATOM 659 C CA . GLY A 1 90 ? 15.457 -8.287 -9.209 1.00 74.06 90 GLY A CA 1
ATOM 660 C C . GLY A 1 90 ? 14.719 -6.956 -9.431 1.00 74.06 90 GLY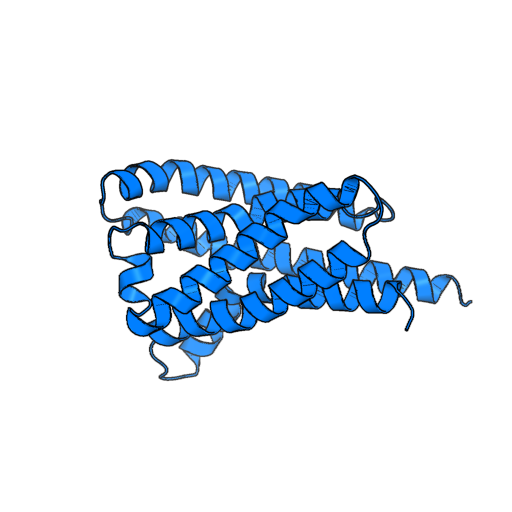 A C 1
ATOM 661 O O . GLY A 1 90 ? 14.074 -6.723 -10.454 1.00 74.06 90 GLY A O 1
ATOM 662 N N . PHE A 1 91 ? 14.844 -6.037 -8.468 1.00 74.19 91 PHE A N 1
ATOM 663 C CA . PHE A 1 91 ? 14.147 -4.738 -8.468 1.00 74.19 91 PHE A CA 1
ATOM 664 C C . PHE A 1 91 ? 14.476 -3.828 -9.657 1.00 74.19 91 PHE A C 1
ATOM 666 O O . PHE A 1 91 ? 13.622 -3.073 -10.110 1.00 74.19 91 PHE A O 1
ATOM 673 N N . SER A 1 92 ? 15.706 -3.875 -10.179 1.00 70.31 92 SER A N 1
ATOM 674 C CA . SER A 1 92 ? 16.125 -2.991 -11.274 1.00 70.31 92 SER A CA 1
ATOM 675 C C . SER A 1 92 ? 15.284 -3.206 -12.535 1.00 70.31 92 SER A C 1
ATOM 677 O O . SER A 1 92 ? 14.971 -2.247 -13.236 1.00 70.31 92 SER A O 1
ATOM 679 N N . ARG A 1 93 ? 14.841 -4.446 -12.789 1.00 72.00 93 ARG A N 1
ATOM 680 C CA . ARG A 1 93 ? 13.893 -4.752 -13.872 1.00 72.00 93 ARG A CA 1
ATOM 681 C C . ARG A 1 93 ? 12.456 -4.363 -13.528 1.00 72.00 93 ARG A C 1
ATOM 683 O O . ARG A 1 93 ? 11.668 -4.122 -14.427 1.00 72.00 93 ARG A O 1
ATOM 690 N N . LEU A 1 94 ? 12.133 -4.270 -12.245 1.00 70.69 94 LEU A N 1
ATOM 691 C CA . LEU A 1 94 ? 10.810 -3.931 -11.728 1.00 70.69 94 LEU A CA 1
ATOM 692 C C . LEU A 1 94 ? 10.472 -2.442 -11.909 1.00 70.69 94 LEU A C 1
ATOM 694 O O . LEU A 1 94 ? 9.314 -2.099 -12.106 1.00 70.69 94 LEU A O 1
ATOM 698 N N . ILE A 1 95 ? 11.479 -1.565 -11.877 1.00 70.31 95 ILE A N 1
ATOM 699 C CA . ILE A 1 95 ? 11.299 -0.116 -12.080 1.00 70.31 95 ILE A CA 1
ATOM 700 C C . ILE A 1 95 ? 11.729 0.339 -13.480 1.00 70.31 95 ILE A C 1
ATOM 702 O O . ILE A 1 95 ? 11.148 1.275 -14.020 1.00 70.31 95 ILE A O 1
ATOM 706 N N . GLY A 1 96 ? 12.751 -0.293 -14.066 1.00 66.44 96 GLY A N 1
ATOM 707 C CA . GLY A 1 96 ? 13.391 0.203 -15.288 1.00 66.44 96 GLY A CA 1
ATOM 708 C C . GLY A 1 96 ? 13.063 -0.553 -16.573 1.00 66.44 96 GLY A C 1
ATOM 709 O O . GLY A 1 96 ? 13.431 -0.070 -17.640 1.00 66.44 96 GLY A O 1
ATOM 710 N N . ALA A 1 97 ? 12.426 -1.729 -16.508 1.00 71.62 97 ALA A N 1
ATOM 711 C CA . ALA A 1 97 ? 12.131 -2.507 -17.708 1.00 71.62 97 ALA A CA 1
ATOM 712 C C . ALA A 1 97 ? 10.669 -2.329 -18.150 1.00 71.62 97 ALA A C 1
ATOM 714 O O . ALA A 1 97 ? 9.768 -2.380 -17.309 1.00 71.62 97 ALA A O 1
ATOM 715 N N . PRO A 1 98 ? 10.408 -2.183 -19.460 1.00 73.19 98 PRO A N 1
ATOM 716 C CA . PRO A 1 98 ? 9.054 -2.288 -19.979 1.00 73.19 98 PRO A CA 1
ATOM 717 C C . PRO A 1 98 ? 8.538 -3.716 -19.764 1.00 73.19 98 PRO A C 1
ATOM 719 O O . PRO A 1 98 ? 9.249 -4.697 -19.993 1.00 73.19 98 PRO A O 1
ATOM 722 N N . GLY A 1 99 ? 7.295 -3.847 -19.306 1.00 82.06 99 GLY A N 1
ATOM 723 C CA . GLY A 1 99 ? 6.674 -5.151 -19.111 1.00 82.06 99 GLY A CA 1
ATOM 724 C C . GLY A 1 99 ? 5.430 -5.113 -18.235 1.00 82.06 99 GLY A C 1
ATOM 725 O O . GLY A 1 99 ? 5.228 -4.199 -17.435 1.00 82.06 99 GLY A O 1
ATOM 726 N N . LEU A 1 100 ? 4.611 -6.160 -18.361 1.00 85.81 100 LEU A N 1
ATOM 727 C CA . LEU A 1 100 ? 3.371 -6.300 -17.599 1.00 85.81 100 LEU A CA 1
ATOM 728 C C . LEU A 1 100 ? 3.628 -6.353 -16.088 1.00 85.81 100 LEU A C 1
ATOM 730 O O . LEU A 1 100 ? 2.894 -5.744 -15.325 1.00 85.81 100 LEU A O 1
ATOM 734 N N . LEU A 1 101 ? 4.673 -7.058 -15.649 1.00 88.81 101 LEU A N 1
ATOM 735 C CA . LEU A 1 101 ? 4.969 -7.245 -14.227 1.00 88.81 101 LEU A CA 1
ATOM 736 C C . LEU A 1 101 ? 5.374 -5.926 -13.520 1.00 88.81 101 LEU A C 1
ATOM 738 O O . LEU A 1 101 ? 4.727 -5.590 -12.526 1.00 88.81 101 LEU A O 1
ATOM 742 N N . PRO A 1 102 ? 6.345 -5.138 -14.035 1.00 87.12 102 PRO A N 1
ATOM 743 C CA . PRO A 1 102 ? 6.614 -3.764 -13.591 1.00 87.12 102 PRO A CA 1
ATOM 744 C C . PRO A 1 102 ? 5.367 -2.878 -13.532 1.00 87.12 102 PRO A C 1
ATOM 746 O O . PRO A 1 102 ? 5.117 -2.218 -12.523 1.00 87.12 102 PRO A O 1
ATOM 749 N N . ALA A 1 103 ? 4.553 -2.906 -14.593 1.00 88.94 103 ALA A N 1
ATOM 750 C CA . ALA A 1 103 ? 3.336 -2.109 -14.677 1.00 88.94 103 ALA A CA 1
ATOM 751 C C . ALA A 1 103 ? 2.312 -2.525 -13.613 1.00 88.94 103 ALA A C 1
ATOM 753 O O . ALA A 1 103 ? 1.813 -1.677 -12.882 1.00 88.94 103 ALA A O 1
ATOM 754 N N . VAL A 1 104 ? 2.042 -3.824 -13.455 1.00 92.12 104 VAL A N 1
ATOM 755 C CA . VAL A 1 104 ? 1.123 -4.342 -12.430 1.00 92.12 104 VAL A CA 1
ATOM 756 C C . VAL A 1 104 ? 1.598 -3.958 -11.035 1.00 92.12 104 VAL A C 1
ATOM 758 O O . VAL A 1 104 ? 0.785 -3.511 -10.227 1.00 92.12 104 VAL A O 1
ATOM 761 N N . TRP A 1 105 ? 2.894 -4.080 -10.745 1.00 91.94 105 TRP A N 1
ATOM 762 C CA . TRP A 1 105 ? 3.434 -3.696 -9.443 1.00 91.94 105 TRP A CA 1
ATOM 763 C C . TRP A 1 105 ? 3.275 -2.196 -9.181 1.00 91.94 105 TRP A C 1
ATOM 765 O O . TRP A 1 105 ? 2.760 -1.812 -8.133 1.00 91.94 105 TRP A O 1
ATOM 775 N N . MET A 1 106 ? 3.637 -1.347 -10.147 1.00 91.31 106 MET A N 1
ATOM 776 C CA . MET A 1 106 ? 3.561 0.108 -10.009 1.00 91.31 106 MET A CA 1
ATOM 777 C C . MET A 1 106 ? 2.118 0.613 -9.922 1.00 91.31 106 MET A C 1
ATOM 779 O O . MET A 1 106 ? 1.800 1.423 -9.052 1.00 91.31 106 MET A O 1
ATOM 783 N N . VAL A 1 107 ? 1.224 0.105 -10.774 1.00 93.75 107 VAL A N 1
ATOM 784 C CA . VAL A 1 107 ? -0.203 0.441 -10.716 1.00 93.75 107 VAL A CA 1
ATOM 785 C C . VAL A 1 107 ? -0.796 -0.012 -9.387 1.00 93.75 107 VAL A C 1
ATOM 787 O O . VAL A 1 107 ? -1.482 0.771 -8.739 1.00 93.75 107 VAL A O 1
ATOM 790 N N . SER A 1 108 ? -0.485 -1.226 -8.922 1.00 95.88 108 SER A N 1
ATOM 791 C CA . SER A 1 108 ? -0.960 -1.695 -7.613 1.00 95.88 108 SER A CA 1
ATOM 792 C C . SER A 1 108 ? -0.447 -0.799 -6.484 1.00 95.88 108 SER A C 1
ATOM 794 O O . SER A 1 108 ? -1.211 -0.424 -5.600 1.00 95.88 108 SER A O 1
ATOM 796 N N . PHE A 1 109 ? 0.816 -0.376 -6.546 1.00 94.56 109 PHE A N 1
ATOM 797 C CA . PHE A 1 109 ? 1.387 0.549 -5.574 1.00 94.56 109 PHE A CA 1
ATOM 798 C C . PHE A 1 109 ? 0.645 1.893 -5.540 1.00 94.56 109 PHE A C 1
ATOM 800 O O . PHE A 1 109 ? 0.298 2.368 -4.464 1.00 94.56 109 PHE A O 1
ATOM 807 N N . LEU A 1 110 ? 0.326 2.477 -6.699 1.00 96.06 110 LEU A N 1
ATOM 808 C CA . LEU A 1 110 ? -0.453 3.720 -6.792 1.00 96.06 110 LEU A CA 1
ATOM 809 C C . LEU A 1 110 ? -1.913 3.539 -6.348 1.00 96.06 110 LEU A C 1
ATOM 811 O O . LEU A 1 110 ? -2.525 4.462 -5.809 1.00 96.06 110 LEU A O 1
ATOM 815 N N . LEU A 1 111 ? -2.473 2.340 -6.521 1.00 97.19 111 LEU A N 1
ATOM 816 C CA . LEU A 1 111 ? -3.829 2.010 -6.089 1.00 97.19 111 LEU A CA 1
ATOM 817 C C . LEU A 1 111 ? -3.958 1.782 -4.575 1.00 97.19 111 LEU A C 1
ATOM 819 O O . LEU A 1 111 ? -5.086 1.709 -4.080 1.00 97.19 111 LEU A O 1
ATOM 823 N N . LEU A 1 112 ? -2.862 1.728 -3.807 1.00 97.44 112 LEU A N 1
ATOM 824 C CA . LEU A 1 112 ? -2.918 1.597 -2.344 1.00 97.44 112 LEU A CA 1
ATOM 825 C C . LEU A 1 112 ? -3.690 2.746 -1.691 1.00 97.44 112 LEU A C 1
ATOM 827 O O . LEU A 1 112 ? -4.498 2.513 -0.796 1.00 97.44 112 LEU A O 1
ATOM 831 N N . ALA A 1 113 ? -3.489 3.982 -2.149 1.00 96.94 113 ALA A N 1
ATOM 832 C CA . ALA A 1 113 ? -4.191 5.139 -1.594 1.00 96.94 113 ALA A CA 1
ATOM 833 C C . ALA A 1 113 ? -5.714 5.113 -1.841 1.00 96.94 113 ALA A C 1
ATOM 835 O O . ALA A 1 113 ? -6.462 5.139 -0.856 1.00 96.94 113 ALA A O 1
ATOM 836 N N . PRO A 1 114 ? -6.203 4.992 -3.095 1.00 96.88 114 PRO A N 1
ATOM 837 C CA . PRO A 1 114 ? -7.643 4.953 -3.356 1.00 96.88 114 PRO A CA 1
ATOM 838 C C . PRO A 1 114 ? -8.313 3.741 -2.712 1.00 96.88 114 PRO A C 1
ATOM 840 O O . PRO A 1 114 ? -9.392 3.870 -2.135 1.00 96.88 114 PRO A O 1
ATOM 843 N N . SER A 1 115 ? -7.657 2.579 -2.724 1.00 97.19 115 SER A N 1
ATOM 844 C CA . SER A 1 115 ? -8.197 1.387 -2.069 1.00 97.19 115 SER A CA 1
ATOM 845 C C . SER A 1 115 ? -8.249 1.518 -0.541 1.00 97.19 115 SER A C 1
ATOM 847 O O . SER A 1 115 ? -9.212 1.058 0.071 1.00 97.19 115 SER A O 1
ATOM 849 N N . SER A 1 116 ? -7.295 2.220 0.079 1.00 97.12 116 SER A N 1
ATOM 850 C CA . SER A 1 116 ? -7.336 2.534 1.516 1.00 97.12 116 SER A CA 1
ATOM 851 C C . SER A 1 116 ? -8.468 3.489 1.873 1.00 97.12 116 SER A C 1
ATOM 853 O O . SER A 1 116 ? -9.121 3.302 2.895 1.00 97.12 116 SER A O 1
ATOM 855 N N . SER A 1 117 ? -8.741 4.492 1.032 1.00 96.44 117 SER A N 1
ATOM 856 C CA . SER A 1 117 ? -9.877 5.399 1.243 1.00 96.44 117 SER A CA 1
ATOM 857 C C . SER A 1 117 ? -11.203 4.626 1.252 1.00 96.44 117 SER A C 1
ATOM 859 O O . SER A 1 117 ? -11.996 4.778 2.183 1.00 96.44 117 SER A O 1
ATOM 861 N N . LEU A 1 118 ? -11.399 3.710 0.293 1.00 95.31 118 LEU A N 1
ATOM 862 C CA . LEU A 1 118 ? -12.563 2.815 0.261 1.00 95.31 118 LEU A CA 1
ATOM 863 C C . LEU A 1 118 ? -12.613 1.880 1.475 1.00 95.31 118 LEU A C 1
ATOM 865 O O . LEU A 1 118 ? -13.680 1.672 2.054 1.00 95.31 118 LEU A O 1
ATOM 869 N N . PHE A 1 119 ? -11.463 1.360 1.905 1.00 96.00 119 PHE A N 1
ATOM 870 C CA . PHE A 1 119 ? -11.381 0.546 3.110 1.00 96.00 119 PHE A CA 1
ATOM 871 C C . PHE A 1 119 ? -11.800 1.336 4.354 1.00 96.00 119 PHE A C 1
ATOM 873 O O . PHE A 1 119 ? -12.576 0.823 5.155 1.00 96.00 119 PHE A O 1
ATOM 880 N N . PHE A 1 120 ? -11.377 2.590 4.514 1.00 95.12 120 PHE A N 1
ATOM 881 C CA . PHE A 1 120 ? -11.829 3.419 5.634 1.00 95.12 120 PHE A CA 1
ATOM 882 C C . PHE A 1 120 ? -13.343 3.652 5.604 1.00 95.12 120 PHE A C 1
ATOM 884 O O . PHE A 1 120 ? -13.980 3.562 6.648 1.00 95.12 120 PHE A O 1
ATOM 891 N N . LEU A 1 121 ? -13.941 3.832 4.424 1.00 92.31 121 LEU A N 1
ATOM 892 C CA . LEU A 1 121 ? -15.401 3.912 4.272 1.00 92.31 121 LEU A CA 1
ATOM 893 C C . LEU A 1 121 ? -16.120 2.588 4.586 1.00 92.31 121 LEU A C 1
ATOM 895 O O . LEU A 1 121 ? -17.307 2.592 4.914 1.00 92.31 121 LEU A O 1
ATOM 899 N N . SER A 1 122 ? -15.422 1.451 4.496 1.00 91.69 122 SER A N 1
ATOM 900 C CA . SER A 1 122 ? -15.967 0.146 4.889 1.00 91.69 122 SER A CA 1
ATOM 901 C C . SER A 1 122 ? -16.101 -0.008 6.405 1.00 91.69 122 SER A C 1
ATOM 903 O O . SER A 1 122 ? -16.931 -0.793 6.871 1.00 91.69 122 SER A O 1
ATOM 905 N N . LEU A 1 123 ? -15.307 0.740 7.176 1.00 90.31 123 LEU A N 1
ATOM 906 C CA . LEU A 1 123 ? -15.323 0.658 8.628 1.00 90.31 123 LEU A CA 1
ATOM 907 C C . LEU A 1 123 ? -16.621 1.268 9.177 1.00 90.31 123 LEU A C 1
ATOM 909 O O . LEU A 1 123 ? -17.181 2.198 8.589 1.00 90.31 123 LEU A O 1
ATOM 913 N N . PRO A 1 124 ? -17.147 0.756 10.301 1.00 80.44 124 PRO A N 1
ATOM 914 C CA . PRO A 1 124 ? -18.284 1.388 10.951 1.00 80.44 124 PRO A CA 1
ATOM 915 C C . PRO A 1 124 ? -17.910 2.833 11.315 1.00 80.44 124 PRO A C 1
ATOM 917 O O . PRO A 1 124 ? -16.835 3.073 11.867 1.00 80.44 124 PRO A O 1
ATOM 920 N N . GLU A 1 125 ? -18.794 3.791 11.017 1.00 66.81 125 GLU A N 1
ATOM 921 C CA . GLU A 1 125 ? -18.617 5.236 11.266 1.00 66.81 125 GLU A CA 1
ATOM 922 C C . GLU A 1 125 ? -18.705 5.573 12.765 1.00 66.81 125 GLU A C 1
ATOM 924 O O . GLU A 1 125 ? -19.395 6.496 13.185 1.00 66.81 125 GLU A O 1
ATOM 929 N N . ARG A 1 126 ? -18.039 4.787 13.610 1.00 63.59 126 ARG A N 1
ATOM 930 C CA . ARG A 1 126 ? -18.069 4.963 15.059 1.00 63.59 126 ARG A CA 1
ATOM 931 C C . ARG A 1 126 ? -17.204 6.132 15.513 1.00 63.59 126 ARG A C 1
ATOM 933 O O . ARG A 1 126 ? -17.458 6.670 16.581 1.00 63.59 126 ARG A O 1
ATOM 940 N N . THR A 1 127 ? -16.229 6.574 14.708 1.00 73.88 127 THR A N 1
ATOM 941 C CA . THR A 1 127 ? -15.277 7.612 15.129 1.00 73.88 127 THR A CA 1
ATOM 942 C C . THR A 1 127 ? -15.062 8.697 14.079 1.00 73.88 127 THR A C 1
ATOM 944 O O . THR A 1 127 ? -14.939 8.430 12.881 1.00 73.88 127 THR A O 1
ATOM 947 N N . ALA A 1 128 ? -14.914 9.943 14.543 1.00 85.06 128 ALA A N 1
ATOM 948 C CA . ALA A 1 128 ? -14.459 11.058 13.708 1.00 85.06 128 ALA A CA 1
ATOM 949 C C . ALA A 1 128 ? -13.099 10.761 13.040 1.00 85.06 128 ALA A C 1
ATOM 951 O O . ALA A 1 128 ? -12.819 11.270 11.956 1.00 85.06 128 ALA A O 1
ATOM 952 N N . ALA A 1 129 ? -12.283 9.890 13.649 1.00 88.44 129 ALA A N 1
ATOM 953 C CA . ALA A 1 129 ? -11.004 9.451 13.104 1.00 88.44 129 ALA A CA 1
ATOM 954 C C . ALA A 1 129 ? -11.152 8.711 11.764 1.00 88.44 129 ALA A C 1
ATOM 956 O O . ALA A 1 129 ? -10.376 8.985 10.853 1.00 88.44 129 ALA A O 1
ATOM 957 N N . VAL A 1 130 ? -12.159 7.841 11.604 1.00 90.75 130 VAL A N 1
ATOM 958 C CA . VAL A 1 130 ? -12.405 7.125 10.335 1.00 90.75 130 VAL A CA 1
ATOM 959 C C . VAL A 1 130 ? -12.746 8.105 9.210 1.00 90.75 130 VAL A C 1
ATOM 961 O O . VAL A 1 130 ? -12.182 8.005 8.121 1.00 90.75 130 VAL A O 1
ATOM 964 N N . ARG A 1 131 ? -13.601 9.100 9.482 1.00 90.88 131 ARG A N 1
ATOM 965 C CA . ARG A 1 131 ? -13.972 10.134 8.500 1.00 90.88 131 ARG A CA 1
ATOM 966 C C . ARG A 1 131 ? -12.779 11.005 8.106 1.00 90.88 131 ARG A C 1
ATOM 968 O O . ARG A 1 131 ? -12.566 11.276 6.928 1.00 90.88 131 ARG A O 1
ATOM 975 N N . THR A 1 132 ? -11.983 11.445 9.076 1.00 93.00 132 THR A N 1
ATOM 976 C CA . THR A 1 132 ? -10.772 12.227 8.792 1.00 93.00 132 THR A CA 1
ATOM 977 C C . THR A 1 132 ? -9.765 11.400 7.993 1.00 93.00 132 THR A C 1
ATOM 979 O O . THR A 1 132 ? -9.193 11.894 7.021 1.00 93.00 132 THR A O 1
ATOM 982 N N . ALA A 1 133 ? -9.599 10.120 8.338 1.00 94.50 133 ALA A N 1
ATOM 983 C CA . ALA A 1 133 ? -8.719 9.212 7.618 1.00 94.50 133 ALA A CA 1
ATOM 984 C C . ALA A 1 133 ? -9.162 8.989 6.166 1.00 94.50 133 ALA A C 1
ATOM 986 O O . ALA A 1 133 ? -8.325 9.045 5.266 1.00 94.50 133 ALA A O 1
ATOM 987 N N . SER A 1 134 ? -10.463 8.799 5.912 1.00 93.94 134 SER A N 1
ATOM 988 C CA . SER A 1 134 ? -10.983 8.619 4.552 1.00 93.94 134 SER A CA 1
ATOM 989 C C . SER A 1 134 ? -10.757 9.855 3.680 1.00 93.94 134 SER A C 1
ATOM 991 O O . SER A 1 134 ? -10.389 9.708 2.514 1.00 93.94 134 SER A O 1
ATOM 993 N N . VAL A 1 135 ? -10.918 11.061 4.243 1.00 95.50 135 VAL A N 1
ATOM 994 C CA . VAL A 1 135 ? -10.667 12.336 3.547 1.00 95.50 135 VAL A CA 1
ATOM 995 C C . VAL A 1 135 ? -9.186 12.496 3.214 1.00 95.50 135 VAL A C 1
ATOM 997 O O . VAL A 1 135 ? -8.852 12.752 2.059 1.00 95.50 135 VAL A O 1
ATOM 1000 N N . ILE A 1 136 ? -8.290 12.301 4.187 1.00 96.56 136 ILE A N 1
ATOM 1001 C CA . ILE A 1 136 ? -6.842 12.425 3.960 1.00 96.56 136 ILE A CA 1
ATOM 1002 C C . ILE A 1 136 ? -6.373 11.391 2.931 1.00 96.56 136 ILE A C 1
ATOM 1004 O O . ILE A 1 136 ? -5.685 11.747 1.974 1.00 96.56 136 ILE A O 1
ATOM 1008 N N . ALA A 1 137 ? -6.795 10.129 3.066 1.00 95.81 137 ALA A N 1
ATOM 1009 C CA . ALA A 1 137 ? -6.500 9.097 2.075 1.00 95.81 137 ALA A CA 1
ATOM 1010 C C . ALA A 1 137 ? -7.058 9.464 0.693 1.00 95.81 137 ALA A C 1
ATOM 1012 O O . ALA A 1 137 ? -6.388 9.234 -0.309 1.00 95.81 137 ALA A O 1
ATOM 1013 N N . GLY A 1 138 ? -8.237 10.090 0.625 1.00 95.56 138 GLY A N 1
ATOM 1014 C CA . GLY A 1 138 ? -8.817 10.613 -0.613 1.00 95.56 138 GLY A CA 1
ATOM 1015 C C . GLY A 1 138 ? -7.944 11.682 -1.280 1.00 95.56 138 GLY A C 1
ATOM 1016 O O . GLY A 1 138 ? -7.689 11.600 -2.478 1.00 95.56 138 GLY A O 1
ATOM 1017 N N . VAL A 1 139 ? -7.399 12.631 -0.514 1.00 97.50 139 VAL A N 1
ATOM 1018 C CA . VAL A 1 139 ? -6.463 13.646 -1.040 1.00 97.50 139 VAL A CA 1
ATOM 1019 C C . VAL A 1 139 ? -5.185 12.993 -1.574 1.00 97.50 139 VAL A C 1
ATOM 1021 O O . VAL A 1 139 ? -4.761 13.285 -2.691 1.00 97.50 139 VAL A O 1
ATOM 1024 N N . VAL A 1 140 ? -4.604 12.052 -0.825 1.00 97.25 140 VAL A N 1
ATOM 1025 C CA . VAL A 1 140 ? -3.429 11.286 -1.280 1.00 97.25 140 VAL A CA 1
ATOM 1026 C C . VAL A 1 140 ? -3.757 10.458 -2.534 1.00 97.25 140 VAL A C 1
ATOM 1028 O O . VAL A 1 140 ? -2.907 10.288 -3.407 1.00 97.25 140 VAL A O 1
ATOM 1031 N N . SER A 1 141 ? -5.001 9.992 -2.672 1.00 97.00 141 SER A N 1
ATOM 1032 C CA . SER A 1 141 ? -5.473 9.257 -3.851 1.00 97.00 141 SER A CA 1
ATOM 1033 C C . SER A 1 141 ? -5.518 10.126 -5.101 1.00 97.00 141 SER A C 1
ATOM 1035 O O . SER A 1 141 ? -5.140 9.650 -6.166 1.00 97.00 141 SER A O 1
ATOM 1037 N N . LEU A 1 142 ? -5.926 11.396 -4.992 1.00 96.56 142 LEU A N 1
ATOM 1038 C CA . LEU A 1 142 ? -5.889 12.329 -6.125 1.00 96.56 142 LEU A CA 1
ATOM 1039 C C . LEU A 1 142 ? -4.461 12.504 -6.648 1.00 96.56 142 LEU A C 1
ATOM 1041 O O . LEU A 1 142 ? -4.239 12.484 -7.857 1.00 96.56 142 LEU A O 1
ATOM 1045 N N . PHE A 1 143 ? -3.488 12.601 -5.740 1.00 95.56 143 PHE A N 1
ATOM 1046 C CA . PHE A 1 143 ? -2.080 12.662 -6.116 1.00 95.56 143 PHE A CA 1
ATOM 1047 C C . PHE A 1 143 ? -1.606 11.363 -6.787 1.00 95.56 143 PHE A C 1
ATOM 1049 O O . PHE A 1 143 ? -0.960 11.412 -7.830 1.00 95.56 143 PHE A O 1
ATOM 1056 N N . ALA A 1 144 ? -1.988 10.197 -6.256 1.00 95.31 144 ALA A N 1
ATOM 1057 C CA . ALA A 1 144 ? -1.661 8.904 -6.862 1.00 95.31 144 ALA A CA 1
ATOM 1058 C C . ALA A 1 144 ? -2.268 8.733 -8.268 1.00 95.31 144 ALA A C 1
ATOM 1060 O O . ALA A 1 144 ? -1.603 8.235 -9.175 1.00 95.31 144 ALA A O 1
ATOM 1061 N N . LEU A 1 145 ? -3.510 9.183 -8.469 1.00 95.56 145 LEU A N 1
ATOM 1062 C CA . LEU A 1 145 ? -4.183 9.165 -9.769 1.00 95.56 145 LEU A CA 1
ATOM 1063 C C . LEU A 1 145 ? -3.530 10.124 -10.766 1.00 95.56 145 LEU A C 1
ATOM 1065 O O . LEU A 1 145 ? -3.391 9.772 -11.934 1.00 95.56 145 LEU A O 1
ATOM 1069 N N . LEU A 1 146 ? -3.083 11.300 -10.315 1.00 95.44 146 LEU A N 1
ATOM 1070 C CA . LEU A 1 146 ? -2.310 12.217 -11.151 1.00 95.44 146 LEU A CA 1
ATOM 1071 C C . LEU A 1 146 ? -1.003 11.562 -11.614 1.00 95.44 146 LEU A C 1
ATOM 1073 O O . LEU A 1 146 ? -0.683 11.614 -12.797 1.00 95.44 146 LEU A O 1
ATOM 1077 N N . ILE A 1 147 ? -0.280 10.889 -10.712 1.00 94.06 147 ILE A N 1
ATOM 1078 C CA . ILE A 1 147 ? 0.932 10.138 -11.071 1.00 94.06 147 ILE A CA 1
ATOM 1079 C C . ILE A 1 147 ? 0.607 9.038 -12.083 1.00 94.06 147 ILE A C 1
ATOM 1081 O O . ILE A 1 147 ? 1.318 8.896 -13.073 1.00 94.06 147 ILE A O 1
ATOM 1085 N N . LEU A 1 148 ? -0.475 8.286 -11.867 1.00 93.38 148 LEU A N 1
ATOM 1086 C CA . LEU A 1 148 ? -0.904 7.233 -12.785 1.00 93.38 148 LEU A CA 1
ATOM 1087 C C . LEU A 1 148 ? -1.237 7.790 -14.177 1.00 93.38 148 LEU A C 1
ATOM 1089 O O . LEU A 1 148 ? -0.876 7.175 -15.175 1.00 93.38 148 LEU A O 1
ATOM 1093 N N . LEU A 1 149 ? -1.876 8.960 -14.251 1.00 94.00 149 LEU A N 1
ATOM 1094 C CA . LEU A 1 149 ? -2.186 9.638 -15.510 1.00 94.00 149 LEU A CA 1
ATOM 1095 C C . LEU A 1 149 ? -0.917 10.097 -16.244 1.00 94.00 149 LEU A C 1
ATOM 1097 O O . LEU A 1 149 ? -0.864 10.025 -17.468 1.00 94.00 149 LEU A O 1
ATOM 1101 N N . LEU A 1 150 ? 0.101 10.545 -15.505 1.00 91.94 150 LEU A N 1
ATOM 1102 C CA . LEU A 1 150 ? 1.379 10.987 -16.069 1.00 91.94 150 LEU A CA 1
ATOM 1103 C C . LEU A 1 150 ? 2.255 9.810 -16.524 1.00 91.94 150 LEU A C 1
ATOM 1105 O O . LEU A 1 150 ? 2.861 9.874 -17.588 1.00 91.94 150 LEU A O 1
ATOM 1109 N N . ILE A 1 151 ? 2.327 8.739 -15.729 1.00 89.88 151 ILE A N 1
ATOM 1110 C CA . ILE A 1 151 ? 3.205 7.585 -15.976 1.00 89.88 151 ILE A CA 1
ATOM 1111 C C . ILE A 1 151 ? 2.557 6.556 -16.916 1.00 89.88 151 ILE A C 1
ATOM 1113 O O . ILE A 1 151 ? 3.257 5.875 -17.665 1.00 89.88 151 ILE A O 1
ATOM 1117 N N . GLY A 1 152 ? 1.227 6.441 -16.904 1.00 86.81 152 GLY A N 1
ATOM 1118 C CA . GLY A 1 152 ? 0.469 5.446 -17.666 1.00 86.81 152 GLY A CA 1
ATOM 1119 C C . GLY A 1 152 ? 0.804 5.410 -19.162 1.00 86.81 152 GLY A C 1
ATOM 1120 O O . GLY A 1 152 ? 1.130 4.331 -19.660 1.00 86.81 152 GLY A O 1
ATOM 1121 N N . PRO A 1 153 ? 0.791 6.552 -19.881 1.00 88.25 153 PRO A N 1
ATOM 1122 C CA . PRO A 1 153 ? 1.164 6.598 -21.294 1.00 88.25 153 PRO A CA 1
ATOM 1123 C C . PRO A 1 153 ? 2.588 6.094 -21.547 1.00 88.25 153 PRO A C 1
ATOM 1125 O O . PRO A 1 153 ? 2.784 5.260 -22.426 1.00 88.25 153 PRO A O 1
ATOM 1128 N N . SER A 1 154 ? 3.561 6.519 -20.733 1.00 85.88 154 SER A N 1
ATOM 1129 C CA . SER A 1 154 ? 4.953 6.072 -20.854 1.00 85.88 154 SER A CA 1
ATOM 1130 C C . SER A 1 154 ? 5.098 4.569 -20.601 1.00 85.88 154 SER A C 1
ATOM 1132 O O . SER A 1 154 ? 5.827 3.903 -21.329 1.00 85.88 154 SER A O 1
ATOM 1134 N N . MET A 1 155 ? 4.358 3.990 -19.644 1.00 83.56 155 MET A N 1
ATOM 1135 C CA . MET A 1 155 ? 4.379 2.533 -19.434 1.00 83.56 155 MET A CA 1
ATOM 1136 C C . MET A 1 155 ? 3.788 1.759 -20.614 1.00 83.56 155 MET A C 1
ATOM 1138 O O . MET A 1 155 ? 4.318 0.710 -20.976 1.00 83.56 155 M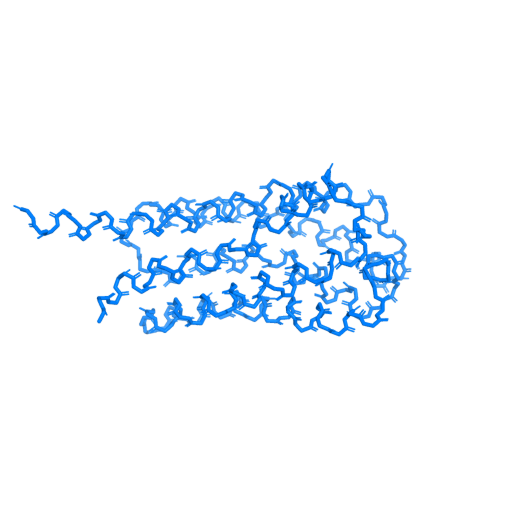ET A O 1
ATOM 1142 N N . LEU A 1 156 ? 2.706 2.263 -21.216 1.00 84.31 156 LEU A N 1
ATOM 1143 C CA . LEU A 1 156 ? 2.066 1.634 -22.376 1.00 84.31 156 LEU A CA 1
ATOM 1144 C C . LEU A 1 156 ? 2.925 1.748 -23.642 1.00 84.31 156 LEU A C 1
ATOM 1146 O O . LEU A 1 156 ? 2.957 0.815 -24.440 1.00 84.31 156 LEU A O 1
ATOM 1150 N N . ALA A 1 157 ? 3.639 2.862 -23.802 1.00 85.38 157 ALA A N 1
ATOM 1151 C CA . ALA A 1 157 ? 4.581 3.086 -24.895 1.00 85.38 157 ALA A CA 1
ATOM 1152 C C . ALA A 1 157 ? 5.932 2.367 -24.695 1.00 85.38 157 ALA A C 1
ATOM 1154 O O . ALA A 1 157 ? 6.746 2.323 -25.614 1.00 85.38 157 ALA A O 1
ATOM 1155 N N . GLY A 1 158 ? 6.180 1.790 -23.511 1.00 80.19 158 GLY A N 1
ATOM 1156 C CA . GLY A 1 158 ? 7.460 1.166 -23.167 1.00 80.19 158 GLY A CA 1
ATOM 1157 C C . GLY A 1 158 ? 8.604 2.171 -22.987 1.00 80.19 158 GLY A C 1
ATOM 1158 O O . GLY A 1 158 ? 9.772 1.807 -23.114 1.00 80.19 158 GLY A O 1
ATOM 1159 N N . GLU A 1 159 ? 8.273 3.429 -22.706 1.00 82.12 159 GLU A N 1
ATOM 1160 C CA . GLU A 1 159 ? 9.222 4.515 -22.494 1.00 82.12 159 GLU A CA 1
ATOM 1161 C C . GLU A 1 159 ? 9.757 4.539 -21.056 1.00 82.12 159 GLU A C 1
ATOM 1163 O O . GLU A 1 159 ? 9.157 4.017 -20.112 1.00 82.12 159 GLU A O 1
ATOM 1168 N N . SER A 1 160 ? 10.909 5.186 -20.877 1.00 78.25 160 SER A N 1
ATOM 1169 C CA . SER A 1 160 ? 11.516 5.358 -19.558 1.00 78.25 160 SER A CA 1
ATOM 1170 C C . SER A 1 160 ? 10.676 6.281 -18.672 1.00 78.25 160 SER A C 1
ATOM 1172 O O . SER A 1 160 ? 10.450 7.444 -18.999 1.00 78.25 160 SER A O 1
ATOM 1174 N N . ILE A 1 161 ? 10.297 5.789 -17.492 1.00 82.75 161 ILE A N 1
ATOM 1175 C CA . ILE A 1 161 ? 9.568 6.551 -16.463 1.00 82.75 161 ILE A CA 1
ATOM 1176 C C . ILE A 1 161 ? 10.490 7.372 -15.546 1.00 82.75 161 ILE A C 1
ATOM 1178 O O . ILE A 1 161 ? 10.026 7.998 -14.590 1.00 82.75 161 ILE A O 1
ATOM 1182 N N . LEU A 1 162 ? 11.802 7.369 -15.810 1.00 79.19 162 LEU A N 1
ATOM 1183 C CA . LEU A 1 162 ? 12.813 8.017 -14.972 1.00 79.19 162 LEU A CA 1
ATOM 1184 C C . LEU A 1 162 ? 12.515 9.501 -14.663 1.00 79.19 162 LEU A C 1
ATOM 1186 O O . LEU A 1 162 ? 12.708 9.890 -13.512 1.00 79.19 162 LEU A O 1
ATOM 1190 N N . PRO A 1 163 ? 11.984 10.325 -15.593 1.00 81.00 163 PRO A N 1
ATOM 1191 C CA . PRO A 1 163 ? 11.646 11.721 -15.295 1.00 81.00 163 PRO A CA 1
ATOM 1192 C C . PRO A 1 163 ? 10.552 11.886 -14.228 1.00 81.00 163 PRO A C 1
ATOM 1194 O O . PRO A 1 163 ? 10.488 12.913 -13.558 1.00 81.00 163 PRO A O 1
ATOM 1197 N N . LEU A 1 164 ? 9.692 10.877 -14.057 1.00 86.31 164 LEU A N 1
ATOM 1198 C CA . LEU A 1 164 ? 8.532 10.911 -13.163 1.00 86.31 164 LEU A CA 1
ATOM 1199 C C . LEU A 1 164 ? 8.772 10.161 -11.846 1.00 86.31 164 LEU A C 1
ATOM 1201 O O . LEU A 1 164 ? 7.919 10.177 -10.954 1.00 86.31 164 LEU A O 1
ATOM 1205 N N . ILE A 1 165 ? 9.950 9.551 -11.678 1.00 86.06 165 ILE A N 1
ATOM 1206 C CA . ILE A 1 165 ? 10.277 8.754 -10.491 1.00 86.06 165 ILE A CA 1
ATOM 1207 C C . ILE A 1 165 ? 10.272 9.586 -9.204 1.00 86.06 165 ILE A C 1
ATOM 1209 O O . ILE A 1 165 ? 9.943 9.067 -8.141 1.00 86.06 165 ILE A O 1
ATOM 1213 N N . GLY A 1 166 ? 10.564 10.889 -9.298 1.00 89.06 166 GLY A N 1
ATOM 1214 C CA . GLY A 1 166 ? 10.512 11.809 -8.162 1.00 89.06 166 GLY A CA 1
ATOM 1215 C C . GLY A 1 166 ? 9.107 11.943 -7.569 1.00 89.06 166 GLY A C 1
ATOM 1216 O O . GLY A 1 166 ? 8.958 11.955 -6.349 1.00 89.06 166 GLY A O 1
ATOM 1217 N N . PHE A 1 167 ? 8.063 11.960 -8.406 1.00 92.19 167 PHE A N 1
ATOM 1218 C CA . PHE A 1 167 ? 6.677 12.002 -7.927 1.00 92.19 167 PHE A CA 1
ATOM 1219 C C . PHE A 1 167 ? 6.273 10.690 -7.258 1.00 92.19 167 PHE A C 1
ATOM 1221 O O . PHE A 1 167 ? 5.647 10.705 -6.198 1.00 92.19 167 PHE A O 1
ATOM 1228 N N . LEU A 1 168 ? 6.682 9.559 -7.840 1.00 91.31 168 LEU A N 1
ATOM 1229 C CA . LEU A 1 168 ? 6.463 8.242 -7.246 1.00 91.31 168 LEU A CA 1
ATOM 1230 C C . LEU A 1 168 ? 7.180 8.115 -5.893 1.00 91.31 168 LEU A C 1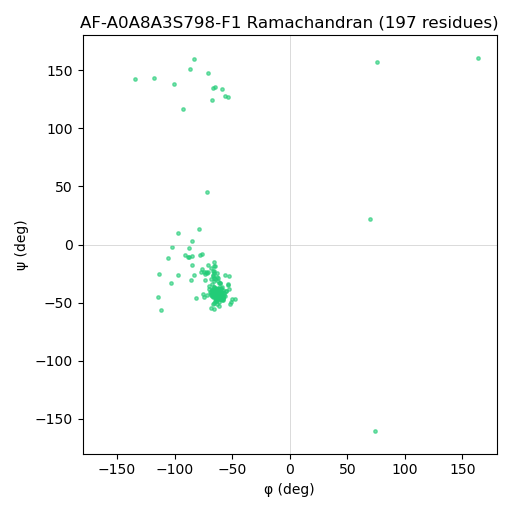
ATOM 1232 O O . LEU A 1 168 ? 6.613 7.585 -4.939 1.00 91.31 168 LEU A O 1
ATOM 1236 N N . TRP A 1 169 ? 8.398 8.651 -5.790 1.00 91.44 169 TRP A N 1
ATOM 1237 C CA . TRP A 1 169 ? 9.155 8.703 -4.543 1.00 91.44 169 TRP A CA 1
ATOM 1238 C C . TRP A 1 169 ? 8.463 9.574 -3.494 1.00 91.44 169 TRP A C 1
ATOM 1240 O O . TRP A 1 169 ? 8.307 9.142 -2.356 1.00 91.44 169 TRP A O 1
ATOM 1250 N N . LEU A 1 170 ? 7.982 10.764 -3.870 1.00 94.31 170 LEU A N 1
ATOM 1251 C CA . LEU A 1 170 ? 7.237 11.649 -2.969 1.00 94.31 170 LEU A CA 1
ATOM 1252 C C . LEU A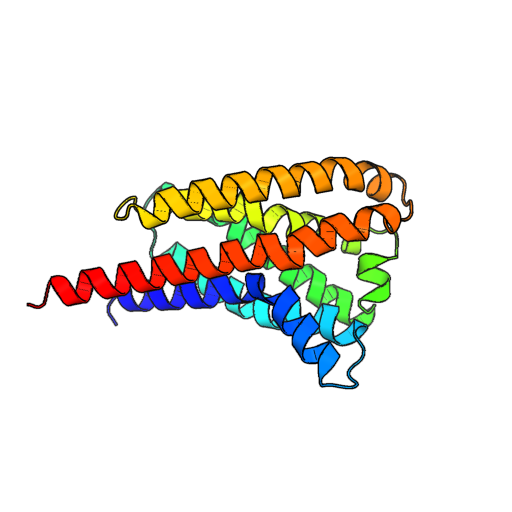 1 170 ? 5.960 10.974 -2.449 1.00 94.31 170 LEU A C 1
ATOM 1254 O O . LEU A 1 170 ? 5.672 11.010 -1.252 1.00 94.31 170 LEU A O 1
ATOM 1258 N N . TYR A 1 171 ? 5.223 10.305 -3.337 1.00 95.62 171 TYR A N 1
ATOM 1259 C CA . TYR A 1 171 ? 4.061 9.503 -2.971 1.00 95.62 171 TYR A CA 1
ATOM 1260 C C . TYR A 1 171 ? 4.426 8.378 -1.993 1.00 95.62 171 TYR A C 1
ATOM 1262 O O . TYR A 1 171 ? 3.764 8.214 -0.968 1.00 95.62 171 TYR A O 1
ATOM 1270 N N . GLY A 1 172 ? 5.502 7.641 -2.272 1.00 93.81 172 GLY A N 1
ATOM 1271 C CA . GLY A 1 172 ? 5.969 6.552 -1.421 1.00 93.81 172 GLY A CA 1
ATOM 1272 C C . GLY A 1 172 ? 6.456 7.026 -0.050 1.00 93.81 172 GLY A C 1
ATOM 1273 O O . GLY A 1 172 ? 6.094 6.440 0.959 1.00 93.81 172 GLY A O 1
ATOM 1274 N N . VAL A 1 173 ? 7.257 8.088 0.017 1.00 95.25 173 VAL A N 1
ATOM 1275 C CA . VAL A 1 173 ? 7.897 8.542 1.263 1.00 95.25 173 VAL A CA 1
ATOM 1276 C C . VAL A 1 173 ? 6.979 9.409 2.121 1.00 95.25 173 VAL A C 1
ATOM 1278 O O . VAL A 1 173 ? 7.154 9.445 3.335 1.00 95.25 173 VAL A O 1
ATOM 1281 N N . ILE A 1 174 ? 5.999 10.096 1.535 1.00 96.38 174 ILE A N 1
ATOM 1282 C CA . ILE A 1 174 ? 5.089 10.971 2.287 1.00 96.38 174 ILE A CA 1
ATOM 1283 C C . ILE A 1 174 ? 3.674 10.399 2.300 1.00 96.38 174 ILE A C 1
ATOM 1285 O O . ILE A 1 174 ? 3.110 10.163 3.367 1.00 96.38 174 ILE A O 1
ATOM 1289 N N . GLY A 1 175 ? 3.102 10.152 1.122 1.00 96.56 175 GLY A N 1
ATOM 1290 C CA . GLY A 1 175 ? 1.699 9.763 0.978 1.00 96.56 175 GLY A CA 1
ATOM 1291 C C . GLY A 1 175 ? 1.359 8.448 1.680 1.00 96.56 175 GLY A C 1
ATOM 1292 O O . GLY A 1 175 ? 0.434 8.404 2.491 1.00 96.56 175 GLY A O 1
ATOM 1293 N N . LEU A 1 176 ? 2.112 7.381 1.401 1.00 96.88 176 LEU A N 1
ATOM 1294 C CA . LEU A 1 176 ? 1.836 6.066 1.985 1.00 96.88 176 LEU A CA 1
ATOM 1295 C C . LEU A 1 176 ? 2.012 6.037 3.516 1.00 96.88 176 LEU A C 1
ATOM 1297 O O . LEU A 1 176 ? 1.072 5.605 4.184 1.00 96.88 176 LEU A O 1
ATOM 1301 N N . PRO A 1 177 ? 3.107 6.547 4.113 1.00 97.44 177 PRO A N 1
ATOM 1302 C CA . PRO A 1 177 ? 3.265 6.581 5.566 1.00 97.44 177 PRO A CA 1
ATOM 1303 C C . PRO A 1 177 ? 2.161 7.350 6.286 1.00 97.44 177 PRO A C 1
ATOM 1305 O O . PRO A 1 177 ? 1.721 6.906 7.343 1.00 97.44 177 PRO A O 1
ATOM 1308 N N . ILE A 1 178 ? 1.650 8.447 5.709 1.00 97.75 178 ILE A N 1
ATOM 1309 C CA . ILE A 1 178 ? 0.485 9.154 6.266 1.00 97.75 178 ILE A CA 1
ATOM 1310 C C . ILE A 1 178 ? -0.710 8.200 6.373 1.00 97.75 178 ILE A C 1
ATOM 1312 O O . ILE A 1 178 ? -1.334 8.120 7.429 1.00 97.75 178 ILE A O 1
ATOM 1316 N N . ILE A 1 179 ? -0.999 7.423 5.325 1.00 97.50 179 ILE A N 1
ATOM 1317 C CA . ILE A 1 179 ? -2.073 6.419 5.348 1.00 97.50 179 ILE A CA 1
ATOM 1318 C C . ILE A 1 179 ? -1.794 5.336 6.399 1.00 97.50 179 ILE A C 1
ATOM 1320 O O . ILE A 1 179 ? -2.688 4.991 7.173 1.00 97.50 179 ILE A O 1
ATOM 1324 N N . GLY A 1 180 ? -0.555 4.848 6.491 1.00 97.31 180 GLY A N 1
ATOM 1325 C CA . GLY A 1 180 ? -0.138 3.892 7.522 1.00 97.31 180 GLY A CA 1
ATOM 1326 C C . GLY A 1 180 ? -0.381 4.405 8.946 1.00 97.31 180 GLY A C 1
ATOM 1327 O O . GLY A 1 180 ? -0.923 3.684 9.785 1.00 97.31 180 GLY A O 1
ATOM 1328 N N . ILE A 1 181 ? -0.062 5.674 9.213 1.00 97.81 181 ILE A N 1
ATOM 1329 C CA . ILE A 1 181 ? -0.317 6.327 10.505 1.00 97.81 181 ILE A CA 1
ATOM 1330 C C . ILE A 1 181 ? -1.822 6.404 10.787 1.00 97.81 181 ILE A C 1
ATOM 1332 O O . ILE A 1 181 ? -2.240 6.136 11.912 1.00 97.81 181 ILE A O 1
ATOM 1336 N N . LEU A 1 182 ? -2.655 6.702 9.785 1.00 97.00 182 LEU A N 1
ATOM 1337 C CA . LEU A 1 182 ? -4.113 6.741 9.951 1.00 97.00 182 LEU A CA 1
ATOM 1338 C C . LEU A 1 182 ? -4.686 5.382 10.373 1.00 97.00 182 LEU A C 1
ATOM 1340 O O . LEU A 1 182 ? -5.511 5.331 11.286 1.00 97.00 182 LEU A O 1
ATOM 1344 N N . PHE A 1 183 ? -4.206 4.279 9.787 1.00 96.69 183 PHE A N 1
ATOM 1345 C CA . PHE A 1 183 ? -4.561 2.925 10.233 1.00 96.69 183 PHE A CA 1
ATOM 1346 C C . PHE A 1 183 ? -4.231 2.703 11.718 1.00 96.69 183 PHE A C 1
ATOM 1348 O O . PHE A 1 183 ? -5.055 2.163 12.461 1.00 96.69 183 PHE A O 1
ATOM 1355 N N . ILE A 1 184 ? -3.052 3.147 12.167 1.00 96.56 184 ILE A N 1
ATOM 1356 C CA . ILE A 1 184 ? -2.627 3.034 13.570 1.00 96.56 184 ILE A CA 1
ATOM 1357 C C . ILE A 1 184 ? -3.502 3.901 14.483 1.00 96.56 184 ILE A C 1
ATOM 1359 O O . ILE A 1 184 ? -3.935 3.425 15.531 1.00 96.56 184 ILE A O 1
ATOM 1363 N N . ILE A 1 185 ? -3.806 5.143 14.094 1.00 95.31 185 ILE A N 1
ATOM 1364 C CA . ILE A 1 185 ? -4.669 6.043 14.875 1.00 95.31 185 ILE A CA 1
ATOM 1365 C C . ILE A 1 185 ? -6.046 5.409 15.080 1.00 95.31 185 ILE A C 1
ATOM 1367 O O . ILE A 1 185 ? -6.523 5.349 16.212 1.00 95.31 185 ILE A O 1
ATOM 1371 N N . ILE A 1 186 ? -6.658 4.869 14.020 1.00 93.81 186 ILE A N 1
ATOM 1372 C CA . ILE A 1 186 ? -7.950 4.176 14.123 1.00 93.81 186 ILE A CA 1
ATOM 1373 C C . ILE A 1 186 ? -7.835 2.973 15.070 1.00 93.81 186 ILE A C 1
ATOM 1375 O O . ILE A 1 186 ? -8.686 2.800 15.942 1.00 93.81 186 ILE A O 1
ATOM 1379 N N . ALA A 1 187 ? -6.768 2.174 14.961 1.00 93.38 187 ALA A N 1
ATOM 1380 C CA . ALA A 1 187 ? -6.538 1.032 15.846 1.00 93.38 187 ALA A CA 1
ATOM 1381 C C . ALA A 1 187 ? -6.443 1.439 17.330 1.00 93.38 187 ALA A C 1
ATOM 1383 O O . ALA A 1 187 ? -6.993 0.759 18.200 1.00 93.38 187 ALA A O 1
ATOM 1384 N N . VAL A 1 188 ? -5.771 2.556 17.626 1.00 93.06 188 VAL A N 1
ATOM 1385 C CA . VAL A 1 188 ? -5.659 3.111 18.984 1.00 93.06 188 VAL A CA 1
ATOM 1386 C C . VAL A 1 188 ? -7.008 3.636 19.478 1.00 93.06 188 VAL A C 1
ATOM 1388 O O . VAL A 1 188 ? -7.384 3.341 20.613 1.00 93.06 188 VAL A O 1
ATOM 1391 N N . CYS A 1 189 ? -7.763 4.353 18.640 1.00 90.44 189 CYS A N 1
ATOM 1392 C CA . CYS A 1 189 ? -9.102 4.839 18.982 1.00 90.44 189 CYS A CA 1
ATOM 1393 C C . CYS A 1 189 ? -10.046 3.688 19.351 1.00 90.44 189 CYS A C 1
ATOM 1395 O O . CYS A 1 189 ? -10.657 3.730 20.416 1.00 90.44 189 CYS A O 1
ATOM 1397 N N . VAL A 1 190 ? -10.079 2.620 18.545 1.00 88.38 190 VAL A N 1
ATOM 1398 C CA . VAL A 1 190 ? -10.908 1.433 18.820 1.00 88.38 190 VAL A CA 1
ATOM 1399 C C . VAL A 1 190 ? -10.519 0.761 20.139 1.00 88.38 190 VAL A C 1
ATOM 1401 O O . VAL A 1 190 ? -11.380 0.283 20.875 1.00 88.38 190 VAL A O 1
ATOM 1404 N N . ARG A 1 191 ? -9.224 0.724 20.480 1.00 86.94 191 ARG A N 1
ATOM 1405 C CA . ARG A 1 191 ? -8.785 0.195 21.781 1.00 86.94 191 ARG A CA 1
ATOM 1406 C C . ARG A 1 191 ? -9.235 1.071 22.948 1.00 86.94 191 ARG A C 1
ATOM 1408 O O . ARG A 1 191 ? -9.590 0.524 23.987 1.00 86.94 191 ARG A O 1
ATOM 1415 N N . LYS A 1 192 ? -9.194 2.397 22.789 1.00 85.06 192 LYS A N 1
ATOM 1416 C CA . LYS A 1 192 ? -9.524 3.352 23.855 1.00 85.06 192 LYS A CA 1
ATOM 1417 C C . LYS A 1 192 ? -11.006 3.329 24.218 1.00 85.06 192 LYS A C 1
ATOM 1419 O O . LYS A 1 192 ? -11.317 3.374 25.402 1.00 85.06 192 LYS A O 1
ATOM 1424 N N . GLU A 1 193 ? -11.896 3.234 23.231 1.00 81.12 193 GLU A N 1
ATOM 1425 C CA . GLU A 1 193 ? -13.349 3.178 23.465 1.00 81.12 193 GLU A CA 1
ATOM 1426 C C . GLU A 1 193 ? -13.731 2.037 24.407 1.00 81.12 193 GLU A C 1
ATOM 1428 O O . GLU A 1 193 ? -14.487 2.242 25.348 1.00 81.12 193 GLU A O 1
ATOM 1433 N N . ARG A 1 194 ? -13.092 0.875 24.254 1.00 71.50 194 ARG A N 1
ATOM 1434 C CA . ARG A 1 194 ? -13.295 -0.259 25.156 1.00 71.50 194 ARG A CA 1
ATOM 1435 C C . ARG A 1 194 ? -12.885 0.042 26.603 1.00 71.50 194 ARG A C 1
ATOM 1437 O O . ARG A 1 194 ? -13.572 -0.356 27.533 1.00 71.50 194 ARG A O 1
ATOM 1444 N N . SER A 1 195 ? -11.750 0.709 26.807 1.00 72.94 195 SER A N 1
ATOM 1445 C CA . SER A 1 195 ? -11.264 1.020 28.159 1.00 72.94 195 SER A CA 1
ATOM 1446 C C . SER A 1 195 ? -12.138 2.041 28.890 1.00 72.94 195 SER A C 1
ATOM 1448 O O . SER A 1 195 ? -12.064 2.110 30.110 1.00 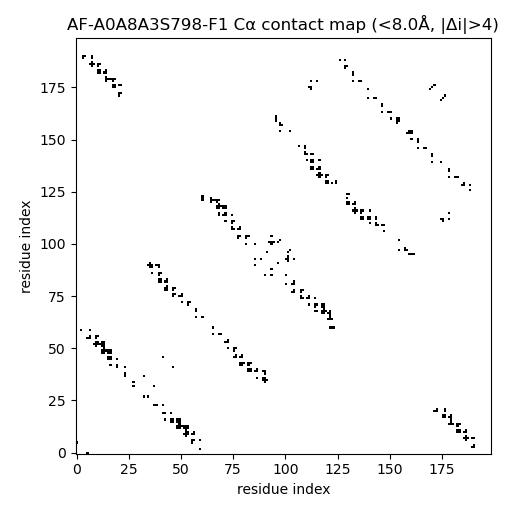72.94 195 SER A O 1
ATOM 1450 N N . GLY A 1 196 ? -12.939 2.827 28.164 1.00 67.06 196 GLY A N 1
ATOM 1451 C CA . GLY A 1 196 ? -13.904 3.762 28.745 1.00 67.06 196 GLY A CA 1
ATOM 1452 C C . GLY A 1 196 ? -15.255 3.138 29.107 1.00 67.06 196 GLY A C 1
ATOM 1453 O O . GLY A 1 196 ? -15.983 3.739 29.880 1.00 67.06 196 GLY A O 1
ATOM 1454 N N . GLU A 1 197 ? -15.589 1.957 28.578 1.00 58.94 197 GLU A N 1
ATOM 1455 C CA . GLU A 1 197 ? -16.828 1.228 28.910 1.00 58.94 197 GLU A CA 1
ATOM 1456 C C . GLU A 1 197 ? -16.669 0.296 30.131 1.00 58.94 197 GLU A C 1
ATOM 1458 O O . GLU A 1 197 ? -17.657 -0.223 30.643 1.00 58.94 197 GLU A O 1
ATOM 1463 N N . GLU A 1 198 ? -15.437 0.068 30.602 1.00 54.00 198 GLU A N 1
ATOM 1464 C CA . GLU A 1 198 ? -15.120 -0.793 31.757 1.00 54.00 198 GLU A CA 1
ATOM 1465 C C . GLU A 1 198 ? -14.948 -0.001 33.085 1.00 54.00 198 GLU A C 1
ATOM 1467 O O . GLU A 1 198 ? -14.499 -0.583 34.074 1.00 54.00 198 GLU A O 1
ATOM 1472 N N . GLY A 1 199 ? -15.287 1.298 33.133 1.00 43.31 199 GLY A N 1
ATOM 1473 C CA . GLY A 1 199 ? -15.186 2.164 34.326 1.00 43.31 199 GLY A CA 1
ATOM 1474 C C . GLY A 1 199 ? -16.472 2.920 34.627 1.00 43.31 199 GLY A C 1
ATOM 1475 O O . GLY A 1 199 ? -16.728 3.149 35.829 1.00 43.31 199 GLY A O 1
#

Mean predicted aligned error: 4.86 Å

Foldseek 3Di:
DPLLLLLLVLLLLLLQLLCLLVVLVVCVVPDPDPSQQSQQVVLLVSLVSSLSSLVSNLVSQDDPLSVLLVLLNVLSVLLNVLSVVCNVVTCCCLQFWQDDSVVSNLLSLLCNLVSLLSVLSSDPPPDPLSVVLSVLSVVLNVLSVVLCVVCVVCSVVRHHCVVSVVSVSCSSVPVSNSNSVSSNVVSVVSVVVVVVVVD

Sequence (199 aa):
MNEQKLFAVALTCTSSLFFYPWVISALMAVTPVSSAVLGVVLPLLLGSVSLAGTMLALNCVEGRRRYLGLPLLLVIGLIVAASFLSVPLGFSRLIGAPGLLPAVWMVSFLLLAPSSSLFFLSLPERTAAVRTASVIAGVVSLFALLILLLIGPSMLAGESILPLIGFLWLYGVIGLPIIGILFIIIAVCVRKERSGEEG

Secondary structure (DSSP, 8-state):
--HHHHHHHHHHHHHGGGGHHHHHHHHHHH----HHHHHHHHHHHHHHHHHHHHHHHHHTS-GGGHHHHHHHHHHHHHHHHHHHHHTTT-HHHHHHS-SHHHHHHHHHHHHHHHHHHHHHHHS-S--HHHHHHHHHHHHHHHHHHHHHHHHHHHHHHT---GGGHHHHHHIIIIIHHHHHHHHHHHHHHHHHHHHHH--